Protein 3ZZZ (pdb70)

B-factor: mean 21.64, std 9.12, range [8.1, 53.21]

Solvent-accessible surface area: 11186 Å² total; per-residue (Å²): 134,22,20,0,0,37,0,44,3,52,70,79,153,59,36,12,40,3,29,17,0,52,105,12,0,44,170,28,24,90,6,39,37,0,38,11,71,107,35,139,144,58,37,19,0,23,0,16,1,62,65,42,93,14,0,91,91,0,55,135,51,5,71,40,68,15,0,13,103,69,6,0,11,0,102,10,51,96,15,205,87,109,59,9,124,11,97,68,7,14,45,74,16,11,4,76,76,104,114,97,20,52,0,4,123,112,22,20,0,0,36,0,41,4,72,75,75,151,96,92,11,71,4,83,21,0,29,47,0,0,4,25,42,5,22,4,40,39,0,41,18,76,98,60,121,144,54,34,16,1,31,0,14,1,58,67,41,99,13,0,66,96,0,56,157,49,1,65,38,41,17,0,11,108,77,8,0,11,0,97,2,84,87,13,108,87,115,56,11,125,8,103,83,22,50,91,50,16,51,7,46,32,128,91,140,24,75,75,18,187,115,76,25,61,42,68,146,128,82,25,28,10,23,143

CATH classification: 3.30.70.330

Organism: Homo sapiens (NCBI:txid9606)

Structure (mmCIF, N/CA/C/O backbone):
data_3ZZZ
#
_entry.id   3ZZZ
#
_cell.length_a   74.480
_cell.length_b   60.380
_cell.length_c   61.060
_cell.angle_alpha   90.00
_cell.angle_beta   107.86
_cell.angle_gamma   90.00
#
_symmetry.space_group_name_H-M   'C 1 2 1'
#
loop_
_entity.id
_entity.type
_entity.pdbx_description
1 polymer 'POLYPYRIMIDINE TRACT-BINDING PROTEIN 1'
2 polymer 'RIBONUCLEOPROTEIN PTB-BINDING 1'
3 non-polymer 'IODIDE ION'
4 water water
#
loop_
_atom_site.group_PDB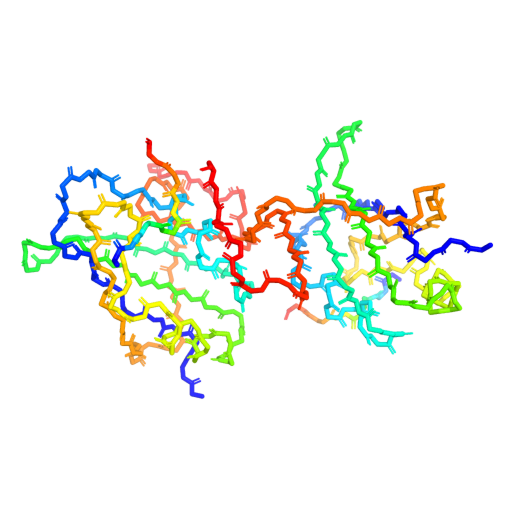
_atom_site.id
_atom_site.type_symbol
_atom_site.label_atom_id
_atom_site.label_alt_id
_atom_site.label_comp_id
_atom_site.label_asym_id
_atom_site.label_entity_id
_atom_site.label_seq_id
_atom_site.pdbx_PDB_ins_code
_atom_site.Cartn_x
_atom_site.Cartn_y
_atom_site.Cartn_z
_atom_site.occupancy
_atom_site.B_iso_or_equiv
_atom_site.auth_seq_id
_atom_site.auth_comp_id
_atom_site.auth_asym_id
_atom_site.auth_atom_id
_atom_site.pdbx_PDB_model_num
ATOM 1 N N . GLN A 1 25 ? 1.229 -16.542 13.068 1.00 31.72 180 GLN A N 1
ATOM 2 C CA . GLN A 1 25 ? 1.085 -15.321 13.852 1.00 31.25 180 GLN A CA 1
ATOM 3 C C . GLN A 1 25 ? 0.954 -15.651 15.335 1.00 29.89 180 GLN A C 1
ATOM 4 O O . GLN A 1 25 ? 0.054 -16.392 15.740 1.00 29.99 180 GLN A O 1
ATOM 6 N N . SER A 1 26 ? 1.856 -15.099 16.140 1.00 27.55 181 SER A N 1
ATOM 7 C CA . SER A 1 26 ? 1.835 -15.347 17.574 1.00 23.24 181 SER A CA 1
ATOM 8 C C . SER A 1 26 ? 1.116 -14.244 18.333 1.00 18.43 181 SER A C 1
ATOM 9 O O . SER A 1 26 ? 1.231 -13.065 18.003 1.00 19.34 181 SER A O 1
ATOM 12 N N . PRO A 1 27 ? 0.349 -14.628 19.360 1.00 17.90 182 PRO A N 1
ATOM 13 C CA . PRO A 1 27 ? -0.393 -13.678 20.185 1.00 14.04 182 PRO A CA 1
ATOM 14 C C . PRO A 1 27 ? 0.472 -13.174 21.333 1.00 13.94 182 PRO A C 1
ATOM 15 O O . PRO A 1 27 ? 0.011 -12.396 22.162 1.00 13.06 182 PRO A O 1
ATOM 19 N N . VAL A 1 28 ? 1.724 -13.625 21.378 1.00 12.08 183 VAL A N 1
ATOM 20 C CA . VAL A 1 28 ? 2.640 -13.213 22.433 1.00 9.81 183 VAL A CA 1
ATOM 21 C C . VAL A 1 28 ? 3.713 -12.272 21.909 1.00 11.28 183 VAL A C 1
ATOM 22 O O . VAL A 1 28 ? 4.370 -12.559 20.905 1.00 12.03 183 VAL A O 1
ATOM 26 N N . LEU A 1 29 ? 3.874 -11.148 22.595 1.00 10.25 184 LEU A N 1
ATOM 27 C CA . LEU A 1 29 ? 4.874 -10.150 22.242 1.00 9.93 184 LEU A CA 1
ATOM 28 C C . LEU A 1 29 ? 6.007 -10.142 23.251 1.00 10.50 184 LEU A C 1
ATOM 29 O O . LEU A 1 29 ? 5.793 -10.357 24.446 1.00 10.67 184 LEU A O 1
ATOM 34 N N . ARG A 1 30 ? 7.222 -9.911 22.758 1.00 11.68 185 ARG A N 1
ATOM 35 C CA . ARG A 1 30 ? 8.381 -9.780 23.626 1.00 11.87 185 ARG A CA 1
ATOM 36 C C . ARG A 1 30 ? 8.619 -8.275 23.606 1.00 12.19 185 ARG A C 1
ATOM 37 O O . ARG A 1 30 ? 8.713 -7.660 22.535 1.00 13.00 185 ARG A O 1
ATOM 40 N N . ILE A 1 31 ? 8.701 -7.690 24.791 1.00 12.12 186 ILE A N 1
ATOM 41 C CA . ILE A 1 31 ? 8.872 -6.253 24.939 1.00 13.98 186 ILE A CA 1
ATOM 42 C C . ILE A 1 31 ? 10.116 -5.880 25.738 1.00 13.46 186 ILE A C 1
ATOM 43 O O . ILE A 1 31 ? 10.454 -6.525 26.732 1.00 15.51 186 ILE A O 1
ATOM 48 N N . ILE A 1 32 ? 10.810 -4.846 25.284 1.00 13.24 187 ILE A N 1
ATOM 49 C CA . ILE A 1 32 ? 11.958 -4.335 26.013 1.00 14.06 187 ILE A CA 1
ATOM 50 C C . ILE A 1 32 ? 11.654 -2.850 26.187 1.00 13.19 187 ILE A C 1
ATOM 51 O O . ILE A 1 32 ? 11.208 -2.195 25.248 1.00 15.36 187 ILE A O 1
ATOM 56 N N . VAL A 1 33 ? 11.841 -2.332 27.394 1.00 13.20 188 VAL A N 1
ATOM 57 C CA . VAL A 1 33 ? 11.609 -0.914 27.634 1.00 13.35 188 VAL A CA 1
ATOM 58 C C . VAL A 1 33 ? 12.978 -0.288 27.869 1.00 14.37 188 VAL A C 1
ATOM 59 O O . VAL A 1 33 ? 13.597 -0.499 28.909 1.00 16.38 188 VAL A O 1
ATOM 63 N N . GLU A 1 34 ? 13.457 0.462 26.884 1.00 13.95 189 GLU A N 1
ATOM 64 C CA . GLU A 1 34 ? 14.765 1.090 26.997 1.00 15.74 189 GLU A CA 1
ATOM 65 C C . GLU A 1 34 ? 14.665 2.484 27.588 1.00 15.94 189 GLU A C 1
ATOM 66 O O . GLU A 1 34 ? 13.572 3.043 27.702 1.00 14.87 189 GLU A O 1
ATOM 72 N N . ASN A 1 35 ? 15.812 3.037 27.974 1.00 15.72 190 ASN A N 1
ATOM 73 C CA . ASN A 1 35 ? 15.859 4.377 28.559 1.00 15.43 190 ASN A CA 1
ATOM 74 C C . ASN A 1 35 ? 14.876 4.463 29.725 1.00 14.84 190 ASN A C 1
ATOM 75 O O . ASN A 1 35 ? 14.047 5.375 29.785 1.00 13.33 190 ASN A O 1
ATOM 80 N N . LEU A 1 36 ? 14.986 3.511 30.648 1.00 15.76 191 LEU A N 1
ATOM 81 C CA . LEU A 1 36 ? 14.101 3.420 31.809 1.00 16.27 191 LEU A CA 1
ATOM 82 C C . LEU A 1 36 ? 14.437 4.471 32.861 1.00 15.41 191 LEU A C 1
ATOM 83 O O . LEU A 1 36 ? 15.029 4.170 33.898 1.00 16.94 191 LEU A O 1
ATOM 88 N N . PHE A 1 37 ? 14.026 5.707 32.597 1.00 14.58 192 PHE A N 1
ATOM 89 C CA . PHE A 1 37 ? 14.312 6.817 33.498 1.00 15.17 192 PHE A CA 1
ATOM 90 C C . PHE A 1 37 ? 13.203 7.103 34.500 1.00 14.21 192 PHE A C 1
ATOM 91 O O . PHE A 1 37 ? 13.276 8.060 35.270 1.00 15.42 192 PHE A O 1
ATOM 99 N N . TYR A 1 38 ? 12.175 6.263 34.474 1.00 13.89 193 TYR A N 1
ATOM 100 C CA . TYR A 1 38 ? 11.057 6.353 35.402 1.00 13.66 193 TYR A CA 1
ATOM 101 C C . TYR A 1 38 ? 10.539 4.925 35.458 1.00 14.39 193 TYR A C 1
ATOM 102 O O . TYR A 1 38 ? 10.530 4.232 34.444 1.00 14.31 193 TYR A O 1
ATOM 111 N N . PRO A 1 39 ? 10.115 4.465 36.642 1.00 14.34 194 PRO A N 1
ATOM 112 C CA . PRO A 1 39 ? 9.609 3.099 36.788 1.00 15.43 194 PRO A CA 1
ATOM 113 C C . PRO A 1 39 ? 8.390 2.799 35.929 1.00 15.26 194 PRO A C 1
ATOM 114 O O . PRO A 1 39 ? 7.465 3.606 35.828 1.00 16.55 194 PRO A O 1
ATOM 118 N N . VAL A 1 40 ? 8.408 1.630 35.304 1.00 13.67 195 VAL A N 1
ATOM 119 C CA . VAL A 1 40 ? 7.299 1.186 34.479 1.00 14.23 195 VAL A CA 1
ATOM 120 C C . VAL A 1 40 ? 6.768 -0.082 35.131 1.00 14.62 195 VAL A C 1
ATOM 121 O O . VAL A 1 40 ? 7.481 -1.075 35.243 1.00 16.24 195 VAL A O 1
ATOM 125 N N . THR A 1 41 ? 5.522 -0.034 35.586 1.00 13.28 196 THR A N 1
ATOM 126 C CA . THR A 1 41 ? 4.928 -1.187 36.242 1.00 13.75 196 THR A CA 1
ATOM 127 C C . THR A 1 41 ? 4.211 -2.090 35.258 1.00 11.98 196 THR A C 1
ATOM 128 O O . THR A 1 41 ? 3.889 -1.694 34.139 1.00 12.64 196 THR A O 1
ATOM 132 N N . LEU A 1 42 ? 3.963 -3.314 35.701 1.00 13.58 197 LEU A N 1
ATOM 133 C CA . LEU A 1 42 ? 3.263 -4.291 34.885 1.00 11.94 197 LEU A CA 1
ATOM 134 C C . LEU A 1 42 ? 1.884 -3.718 34.551 1.00 12.35 197 LEU A C 1
ATOM 135 O O . LEU A 1 42 ? 1.399 -3.834 33.421 1.00 12.75 197 LEU A O 1
ATOM 140 N N . ASP A 1 43 ? 1.267 -3.068 35.531 1.00 12.77 198 ASP A N 1
ATOM 141 C CA . ASP A 1 43 ? -0.053 -2.493 35.337 1.00 12.85 198 ASP A CA 1
ATOM 142 C C . ASP A 1 43 ? -0.087 -1.377 34.291 1.00 12.86 198 ASP A C 1
ATOM 143 O O . ASP A 1 43 ? -1.081 -1.216 33.586 1.00 14.13 198 ASP A O 1
ATOM 148 N N . VAL A 1 44 ? 0.999 -0.617 34.169 1.00 12.37 199 VAL A N 1
ATOM 149 C CA . VAL A 1 44 ? 1.053 0.428 33.153 1.00 11.89 199 VAL A CA 1
ATOM 150 C C . VAL A 1 44 ? 1.147 -0.245 31.774 1.00 10.93 199 VAL A C 1
ATOM 151 O O . VAL A 1 44 ? 0.548 0.219 30.803 1.00 12.95 199 VAL A O 1
ATOM 155 N N . LEU A 1 45 ? 1.885 -1.348 31.682 1.00 11.35 200 LEU A N 1
ATOM 156 C CA . LEU A 1 45 ? 1.973 -2.053 30.406 1.00 11.19 200 LEU A CA 1
ATOM 157 C C . LEU A 1 45 ? 0.577 -2.564 30.047 1.00 11.33 200 LEU A C 1
ATOM 158 O O . LEU A 1 45 ? 0.164 -2.511 28.895 1.00 11.18 200 LEU A O 1
ATOM 163 N N . HIS A 1 46 ? -0.158 -3.042 31.046 1.00 10.96 201 HIS A N 1
ATOM 164 C CA . HIS A 1 46 ? -1.501 -3.543 30.785 1.00 10.71 201 HIS A CA 1
ATOM 165 C C . HIS A 1 46 ? -2.377 -2.418 30.248 1.00 11.69 201 HIS A C 1
ATOM 166 O O . HIS A 1 46 ? -3.114 -2.605 29.282 1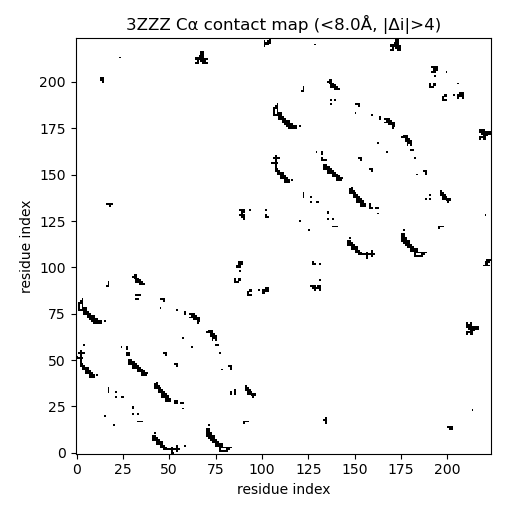.00 12.11 201 HIS A O 1
ATOM 173 N N . GLN A 1 47 ? -2.277 -1.243 30.864 1.00 11.40 202 GLN A N 1
ATOM 174 C CA . GLN A 1 47 ? -3.075 -0.096 30.440 1.00 12.41 202 GLN A CA 1
ATOM 175 C C . GLN A 1 47 ? -2.837 0.266 28.977 1.00 12.91 202 GLN A C 1
ATOM 176 O O . GLN A 1 47 ? -3.780 0.440 28.201 1.00 14.25 202 GLN A O 1
ATOM 182 N N . ILE A 1 48 ? -1.565 0.384 28.612 1.00 11.69 203 ILE A N 1
ATOM 183 C CA . ILE A 1 48 ? -1.180 0.746 27.255 1.00 12.10 203 ILE A CA 1
ATOM 184 C C . ILE A 1 48 ? -1.534 -0.307 26.208 1.00 11.68 203 ILE A C 1
ATOM 185 O O . ILE A 1 48 ? -2.073 0.013 25.151 1.00 12.02 203 ILE A O 1
ATOM 190 N N . PHE A 1 49 ? -1.225 -1.565 26.493 1.00 10.75 204 PHE A N 1
ATOM 191 C CA . PHE A 1 49 ? -1.516 -2.608 25.524 1.00 9.45 204 PHE A CA 1
ATOM 192 C C . PHE A 1 49 ? -2.993 -3.005 25.445 1.00 8.76 204 PHE A C 1
ATOM 193 O O . PHE A 1 49 ? -3.432 -3.556 24.432 1.00 10.48 204 PHE A O 1
ATOM 201 N N . SER A 1 50 ? -3.763 -2.700 26.489 1.00 10.08 205 SER A N 1
ATOM 202 C CA . SER A 1 50 ? -5.189 -3.038 26.489 1.00 11.28 205 SER A CA 1
ATOM 203 C C . SER A 1 50 ? -5.978 -2.248 25.448 1.00 12.43 205 SER A C 1
ATOM 204 O O . SER A 1 50 ? -7.108 -2.604 25.107 1.00 11.96 205 SER A O 1
ATOM 207 N N . LYS A 1 51 ? -5.383 -1.173 24.945 1.00 12.70 206 LYS A N 1
ATOM 208 C CA . LYS A 1 51 ? -6.030 -0.354 23.929 1.00 13.35 206 LYS A CA 1
ATOM 209 C C . LYS A 1 51 ? -6.201 -1.142 22.627 1.00 12.85 206 LYS A C 1
ATOM 210 O O . LYS A 1 51 ? -7.121 -0.881 21.849 1.00 14.17 206 LYS A O 1
ATOM 216 N N . PHE A 1 52 ? -5.328 -2.124 22.413 1.00 11.41 207 PHE A N 1
ATOM 217 C CA . PHE A 1 52 ? -5.360 -2.920 21.195 1.00 11.25 207 PHE A CA 1
ATOM 218 C C . PHE A 1 52 ? -5.956 -4.316 21.293 1.00 10.68 207 PHE A C 1
ATOM 219 O O . PHE A 1 52 ? -6.058 -5.019 20.285 1.00 12.85 207 PHE A O 1
ATOM 227 N N . GLY A 1 53 ? -6.346 -4.727 22.491 1.00 9.00 208 GLY A N 1
ATOM 228 C CA . GLY A 1 53 ? -6.922 -6.049 22.626 1.00 10.67 208 GLY A CA 1
ATOM 229 C C . GLY A 1 53 ? -7.046 -6.486 24.063 1.00 11.32 208 GLY A C 1
ATOM 230 O O . GLY A 1 53 ? -6.754 -5.724 24.984 1.00 13.62 208 GLY A O 1
ATOM 231 N N . THR A 1 54 ? -7.488 -7.722 24.248 1.00 10.38 209 THR A N 1
ATOM 232 C CA . THR A 1 54 ? -7.652 -8.275 25.575 1.00 9.23 209 THR A CA 1
ATOM 233 C C . THR A 1 54 ? -6.342 -8.905 26.004 1.00 10.05 209 THR A C 1
ATOM 234 O O . THR A 1 54 ? -5.871 -9.868 25.393 1.00 11.73 209 THR A O 1
ATOM 238 N N . VAL A 1 55 ? -5.747 -8.333 27.042 1.00 9.61 210 VAL A N 1
ATOM 239 C CA . VAL A 1 55 ? -4.486 -8.846 27.567 1.00 9.88 210 VAL A CA 1
ATOM 240 C C . VAL A 1 55 ? -4.793 -9.968 28.550 1.00 9.93 210 VAL A C 1
ATOM 241 O O . VAL A 1 55 ? -5.473 -9.755 29.555 1.00 11.27 210 VAL A O 1
ATOM 245 N N . LEU A 1 56 ? -4.293 -11.167 28.263 1.00 10.13 211 LEU A N 1
ATOM 246 C CA . LEU A 1 56 ? -4.543 -12.321 29.120 1.00 8.40 211 LEU A CA 1
ATOM 247 C C . LEU A 1 56 ? -3.505 -12.511 30.221 1.00 10.26 211 LEU A C 1
ATOM 248 O O . LEU A 1 56 ? -3.845 -12.830 31.359 1.00 11.63 211 LEU A O 1
ATOM 253 N N . LYS A 1 57 ? -2.235 -12.318 29.880 1.00 9.64 212 LYS A N 1
ATOM 254 C CA . LYS A 1 57 ? -1.161 -12.498 30.850 1.00 9.69 212 LYS A CA 1
ATOM 255 C C . LYS A 1 57 ? 0.027 -11.596 30.550 1.00 8.10 212 LYS A C 1
ATOM 256 O O . LYS A 1 57 ? 0.265 -11.232 29.401 1.00 10.22 212 LYS A O 1
ATOM 262 N N . ILE A 1 58 ? 0.773 -11.254 31.595 1.00 9.81 213 ILE A N 1
ATOM 263 C CA . ILE A 1 58 ? 1.983 -10.451 31.459 1.00 9.86 213 ILE A CA 1
ATOM 264 C C . ILE A 1 58 ? 3.008 -10.928 32.475 1.00 10.53 213 ILE A C 1
ATOM 265 O O . ILE A 1 58 ? 2.670 -11.208 33.620 1.00 11.47 213 ILE A O 1
ATOM 270 N N . ILE A 1 59 ? 4.264 -11.022 32.051 1.00 12.19 214 ILE A N 1
ATOM 271 C CA . ILE A 1 59 ? 5.334 -11.392 32.962 1.00 12.93 214 ILE A CA 1
ATOM 272 C C . ILE A 1 59 ? 6.484 -10.441 32.660 1.00 12.70 214 ILE A C 1
ATOM 273 O O . ILE A 1 59 ? 6.824 -10.215 31.496 1.00 13.11 214 ILE A O 1
ATOM 278 N N . THR A 1 60 ? 7.049 -9.843 33.701 1.00 12.28 215 THR A N 1
ATOM 279 C CA . THR A 1 60 ? 8.160 -8.919 33.501 1.00 13.57 215 THR A CA 1
ATOM 280 C C . THR A 1 60 ? 9.404 -9.527 34.124 1.00 14.71 215 THR A C 1
ATOM 281 O O . THR A 1 60 ? 9.317 -10.336 35.048 1.00 14.59 215 THR A O 1
ATOM 285 N N . PHE A 1 61 ? 10.562 -9.133 33.615 1.00 16.97 216 PHE A N 1
ATOM 286 C CA . PHE A 1 61 ? 11.817 -9.662 34.119 1.00 18.64 216 PHE A CA 1
ATOM 287 C C . PHE A 1 61 ? 12.980 -8.805 33.654 1.00 22.15 216 PHE A C 1
ATOM 288 O O . PHE A 1 61 ? 12.810 -7.886 32.851 1.00 20.50 216 PHE A O 1
ATOM 296 N N . THR A 1 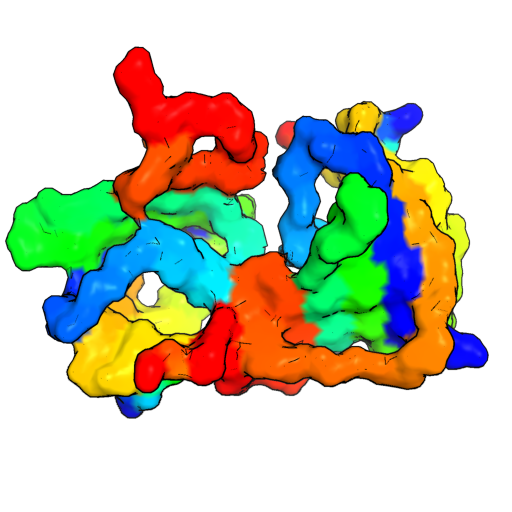62 ? 14.162 -9.103 34.178 1.00 24.35 217 THR A N 1
ATOM 297 C CA . THR A 1 62 ? 15.363 -8.371 33.810 1.00 27.94 217 THR A CA 1
ATOM 298 C C . THR A 1 62 ? 16.335 -9.330 33.142 1.00 29.41 217 THR A C 1
ATOM 299 O O . THR A 1 62 ? 16.626 -10.403 33.674 1.00 30.83 217 THR A O 1
ATOM 303 N N . LYS A 1 63 ? 16.821 -8.943 31.968 1.00 31.89 218 LYS A N 1
ATOM 304 C CA . LYS A 1 63 ? 17.767 -9.754 31.212 1.00 33.80 218 LYS A CA 1
ATOM 305 C C . LYS A 1 63 ? 18.653 -8.824 30.391 1.00 35.25 218 LYS A C 1
ATOM 306 O O . LYS A 1 63 ? 18.198 -7.779 29.926 1.00 35.76 218 LYS A O 1
ATOM 308 N N . ASN A 1 64 ? 19.915 -9.205 30.216 1.00 36.55 219 ASN A N 1
ATOM 309 C CA . ASN A 1 64 ? 20.857 -8.387 29.459 1.00 37.66 219 ASN A CA 1
ATOM 310 C C . ASN A 1 64 ? 20.858 -6.960 29.997 1.00 36.92 219 ASN A C 1
ATOM 311 O O . ASN A 1 64 ? 21.065 -6.000 29.255 1.00 37.42 219 ASN A O 1
ATOM 316 N N . ASN A 1 65 ? 20.617 -6.838 31.299 1.00 35.96 220 ASN A N 1
ATOM 317 C CA . ASN A 1 65 ? 20.587 -5.548 31.975 1.00 34.98 220 ASN A CA 1
ATOM 318 C C . ASN A 1 65 ? 19.517 -4.626 31.390 1.00 33.15 220 ASN A C 1
ATOM 319 O O . ASN A 1 65 ? 19.724 -3.421 31.246 1.00 33.26 220 ASN A O 1
ATOM 324 N N . GLN A 1 66 ? 18.368 -5.202 31.054 1.00 30.14 221 GLN A N 1
ATOM 325 C CA . GLN A 1 66 ? 17.263 -4.434 30.498 1.00 27.67 221 GLN A CA 1
ATOM 326 C C . GLN A 1 66 ? 15.930 -4.940 31.026 1.00 24.45 221 GLN A C 1
ATOM 327 O O . GLN A 1 66 ? 15.758 -6.138 31.259 1.00 23.84 221 GLN A O 1
ATOM 333 N N . PHE A 1 67 ? 14.995 -4.016 31.217 1.00 20.91 222 PHE A N 1
ATOM 334 C CA . PHE A 1 67 ? 13.663 -4.360 31.689 1.00 19.53 222 PHE A CA 1
ATOM 335 C C . PHE A 1 67 ? 12.942 -4.951 30.489 1.00 17.52 222 PHE A C 1
ATOM 336 O O . PHE A 1 67 ? 12.904 -4.344 29.420 1.00 15.88 222 PHE A O 1
ATOM 344 N N . GLN A 1 68 ? 12.377 -6.140 30.664 1.00 16.87 223 GLN A N 1
ATOM 345 C CA . GLN A 1 68 ? 11.684 -6.809 29.577 1.00 16.07 223 GLN A CA 1
ATOM 346 C C . GLN A 1 68 ? 10.377 -7.417 30.046 1.00 13.97 223 GLN A C 1
ATOM 347 O O . GLN A 1 68 ? 10.130 -7.547 31.246 1.00 14.57 223 GLN A O 1
ATOM 353 N N . ALA A 1 69 ? 9.544 -7.790 29.085 1.00 14.50 224 ALA A N 1
ATOM 354 C CA . ALA A 1 69 ? 8.267 -8.400 29.407 1.00 12.84 224 ALA A CA 1
ATOM 355 C C . ALA A 1 69 ? 7.772 -9.279 28.281 1.00 11.68 224 ALA A C 1
ATOM 356 O O . ALA A 1 69 ? 8.160 -9.114 27.123 1.00 13.77 224 ALA A O 1
ATOM 358 N N . LEU A 1 70 ? 6.933 -10.241 28.646 1.00 10.89 225 LEU A N 1
ATOM 359 C CA . LEU A 1 70 ? 6.275 -11.114 27.688 1.00 10.48 225 LEU A CA 1
ATOM 360 C C . LEU A 1 70 ? 4.805 -10.792 27.950 1.00 10.29 225 LEU A C 1
ATOM 361 O O . LEU A 1 70 ? 4.374 -10.744 29.105 1.00 11.36 225 LEU A O 1
ATOM 366 N N . LEU A 1 71 ? 4.048 -10.537 26.892 1.00 9.51 226 LEU A N 1
ATOM 367 C CA . LEU A 1 71 ? 2.638 -10.187 27.041 1.00 9.61 226 LEU A CA 1
ATOM 368 C C . LEU A 1 71 ? 1.798 -10.977 26.058 1.00 9.81 226 LEU A C 1
ATOM 369 O O . LEU A 1 71 ? 2.096 -11.026 24.864 1.00 9.98 226 LEU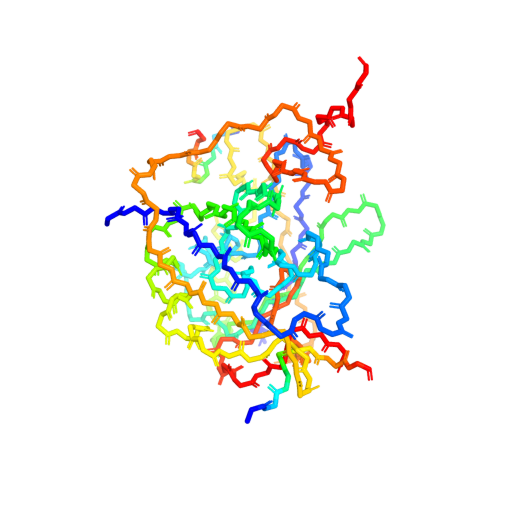 A O 1
ATOM 374 N N . GLN A 1 72 ? 0.742 -11.595 26.570 1.00 9.70 227 GLN A N 1
ATOM 375 C CA . GLN A 1 72 ? -0.126 -12.422 25.748 1.00 10.15 227 GLN A CA 1
ATOM 376 C C . GLN A 1 72 ? -1.508 -11.835 25.517 1.00 10.19 227 GLN A C 1
ATOM 377 O O . GLN A 1 72 ? -2.225 -11.526 26.471 1.00 10.97 227 GLN A O 1
ATOM 383 N N . TYR A 1 73 ? -1.857 -11.688 24.242 1.00 9.89 228 TYR A N 1
ATOM 384 C CA . TYR A 1 73 ? -3.171 -11.208 23.822 1.00 9.81 228 TYR A CA 1
ATOM 385 C C . TYR A 1 73 ? -3.988 -12.444 23.488 1.00 10.82 228 TYR A C 1
ATOM 386 O O . TYR A 1 73 ? -3.436 -13.521 23.264 1.00 12.35 228 TYR A O 1
ATOM 395 N N . ALA A 1 74 ? -5.306 -12.292 23.431 1.00 10.82 229 ALA A N 1
ATOM 396 C CA . ALA A 1 74 ? -6.159 -13.415 23.058 1.00 12.04 229 ALA A CA 1
ATOM 397 C C . ALA A 1 74 ? -6.126 -13.572 21.537 1.00 13.43 229 ALA A C 1
ATOM 398 O O . ALA A 1 74 ? -6.276 -14.676 21.010 1.00 15.55 229 ALA A O 1
ATOM 400 N N . ASP A 1 75 ? -5.913 -12.457 20.845 1.00 13.71 230 ASP A N 1
ATOM 401 C CA . ASP A 1 75 ? -5.918 -12.422 19.386 1.00 14.20 230 ASP A CA 1
ATOM 402 C C . ASP A 1 75 ? -4.569 -12.041 18.769 1.00 14.03 230 ASP A C 1
ATOM 403 O O . ASP A 1 75 ? -4.012 -10.987 19.073 1.00 12.97 230 ASP A O 1
ATOM 408 N N . PRO A 1 76 ? -4.020 -12.904 17.897 1.00 14.65 231 PRO A N 1
ATOM 409 C CA . PRO A 1 76 ? -2.734 -12.607 17.258 1.00 14.87 231 PRO A CA 1
ATOM 410 C C . PRO A 1 76 ? -2.768 -11.276 16.499 1.00 13.92 231 PRO A C 1
ATOM 411 O O . PRO A 1 76 ? -1.746 -10.602 16.363 1.00 12.99 231 PRO A O 1
ATOM 415 N N . VAL A 1 77 ? -3.942 -10.902 15.997 1.00 12.83 232 VAL A N 1
ATOM 416 C CA . VAL A 1 77 ? -4.071 -9.652 15.258 1.00 12.42 232 VAL A CA 1
ATOM 417 C C . VAL A 1 77 ? -3.885 -8.465 16.199 1.00 11.32 232 VAL A C 1
ATOM 418 O O . VAL A 1 77 ? -3.372 -7.422 15.805 1.00 12.23 232 VAL A O 1
ATOM 422 N N . SER A 1 78 ? -4.304 -8.626 17.449 1.00 11.97 233 SER A N 1
ATOM 423 C CA . SER A 1 78 ? -4.132 -7.557 18.425 1.00 11.69 233 SER A CA 1
ATOM 424 C C . SER A 1 78 ? -2.636 -7.370 18.664 1.00 12.36 233 SER A C 1
ATOM 425 O O . SER A 1 78 ? -2.151 -6.249 18.805 1.00 12.58 233 SER A O 1
ATOM 428 N N . ALA A 1 79 ? -1.906 -8.481 18.706 1.00 11.96 234 ALA A N 1
ATOM 429 C CA . ALA A 1 79 ? -0.464 -8.424 18.922 1.00 12.58 234 ALA A CA 1
ATOM 430 C C . ALA A 1 79 ? 0.184 -7.683 17.759 1.00 11.88 234 ALA A C 1
ATOM 431 O O . ALA A 1 79 ? 1.036 -6.819 17.959 1.00 12.76 234 ALA A O 1
ATOM 433 N N . GLN A 1 80 ? -0.230 -8.028 16.545 1.00 12.46 235 GLN A N 1
ATOM 434 C CA . GLN A 1 80 ? 0.298 -7.389 15.346 1.00 14.21 235 GLN A CA 1
ATOM 435 C C . GLN A 1 80 ? -0.001 -5.889 15.369 1.00 14.47 235 GLN A C 1
ATOM 436 O O . GLN A 1 80 ? 0.866 -5.063 15.083 1.00 14.85 235 GLN A O 1
ATOM 442 N N . HIS A 1 81 ? -1.235 -5.552 15.725 1.00 13.51 236 HIS A N 1
ATOM 443 C CA . HIS A 1 81 ? -1.680 -4.165 15.788 1.00 14.32 236 HIS A CA 1
ATOM 444 C C . HIS A 1 81 ? -0.876 -3.360 16.805 1.00 13.63 236 HIS A C 1
ATOM 445 O O . HIS A 1 81 ? -0.451 -2.236 16.528 1.00 14.61 236 HIS A O 1
ATOM 452 N N . ALA A 1 82 ? -0.672 -3.936 17.984 1.00 12.20 237 ALA A N 1
ATOM 453 C CA . ALA A 1 82 ? 0.084 -3.262 19.035 1.00 13.61 237 ALA A CA 1
ATOM 454 C C . ALA A 1 82 ? 1.530 -3.043 18.611 1.00 13.90 237 ALA A C 1
ATOM 455 O O . ALA A 1 82 ? 2.106 -1.985 18.867 1.00 13.78 237 ALA A O 1
ATOM 457 N N . LYS A 1 83 ? 2.120 -4.042 17.964 1.00 14.15 238 LYS A N 1
ATOM 458 C CA . LYS A 1 83 ? 3.502 -3.916 17.517 1.00 15.04 238 LYS A CA 1
ATOM 459 C C . LYS A 1 83 ? 3.631 -2.777 16.512 1.00 16.84 238 LYS A C 1
ATOM 460 O O . LYS A 1 83 ? 4.526 -1.937 16.618 1.00 17.17 238 LYS A O 1
ATOM 466 N N . LEU A 1 84 ? 2.727 -2.735 15.543 1.00 15.91 239 LEU A N 1
ATOM 467 C CA . LEU A 1 84 ? 2.766 -1.680 14.536 1.00 17.11 239 LEU A CA 1
ATOM 468 C C . LEU A 1 84 ? 2.569 -0.293 15.142 1.00 17.56 239 LEU A C 1
ATOM 469 O O . LEU A 1 84 ? 3.264 0.658 14.789 1.00 18.88 239 LEU A O 1
ATOM 474 N N . SER A 1 85 ? 1.625 -0.186 16.066 1.00 15.28 240 SER A N 1
ATOM 475 C CA . SER A 1 85 ? 1.302 1.091 16.686 1.00 16.41 240 SER A CA 1
ATOM 476 C C . SER A 1 85 ? 2.229 1.581 17.794 1.00 16.15 240 SER A C 1
ATOM 477 O O . SER A 1 85 ? 2.447 2.786 17.936 1.00 18.17 240 SER A O 1
ATOM 480 N N . LEU A 1 86 ? 2.783 0.655 18.567 1.00 14.72 241 LEU A N 1
ATOM 481 C CA . LEU A 1 86 ? 3.613 1.025 19.708 1.00 14.66 241 LEU A CA 1
ATOM 482 C C . LEU A 1 86 ? 5.124 0.869 19.611 1.00 14.90 241 LEU A C 1
ATOM 483 O O . LEU A 1 86 ? 5.849 1.436 20.428 1.00 15.04 241 LEU A O 1
ATOM 488 N N . ASP A 1 87 ? 5.612 0.098 18.645 1.00 14.66 242 ASP A N 1
ATOM 489 C CA . ASP A 1 87 ? 7.053 -0.088 18.526 1.00 15.34 242 ASP A CA 1
ATOM 490 C C . ASP A 1 87 ? 7.757 1.261 18.345 1.00 15.83 242 ASP A C 1
ATOM 491 O O . ASP A 1 87 ? 7.381 2.063 17.485 1.00 15.74 242 ASP A O 1
ATOM 496 N N . GLY A 1 88 ? 8.760 1.505 19.187 1.00 14.89 243 GLY A N 1
ATOM 497 C CA . GLY A 1 88 ? 9.522 2.743 19.128 1.00 15.71 243 GLY A CA 1
ATOM 498 C C . GLY A 1 88 ? 8.905 3.919 19.865 1.00 16.01 243 GLY A C 1
ATOM 499 O O . GLY A 1 88 ? 9.487 5.003 19.907 1.00 16.89 243 GLY A O 1
ATOM 500 N N . GLN A 1 89 ? 7.737 3.706 20.463 1.00 16.10 244 GLN A N 1
ATOM 501 C CA . GLN A 1 89 ? 7.025 4.756 21.188 1.00 16.92 244 GLN A CA 1
ATOM 502 C C . GLN A 1 89 ? 7.455 4.879 22.651 1.00 16.11 244 GLN A C 1
ATOM 503 O O . GLN A 1 89 ? 7.718 3.877 23.314 1.00 16.06 244 GLN A O 1
ATOM 509 N N . ASN A 1 90 ? 7.522 6.111 23.155 1.00 15.26 245 ASN A N 1
ATOM 510 C CA . ASN A 1 90 ? 7.885 6.339 24.554 1.00 14.61 245 ASN A CA 1
ATOM 511 C C . ASN A 1 90 ? 6.632 6.257 25.428 1.00 14.83 245 ASN A C 1
ATOM 512 O O . ASN A 1 90 ? 5.589 6.813 25.081 1.00 15.87 245 ASN A O 1
ATOM 517 N N . ILE A 1 91 ? 6.734 5.565 26.559 1.00 14.59 246 ILE A N 1
ATOM 518 C CA . ILE A 1 91 ? 5.597 5.439 27.467 1.00 14.02 246 ILE A CA 1
ATOM 519 C C . ILE A 1 91 ? 5.315 6.781 28.131 1.00 14.49 246 ILE A C 1
ATOM 520 O O . ILE A 1 91 ? 4.155 7.187 28.272 1.00 14.83 246 ILE A O 1
ATOM 525 N N . TYR A 1 92 ? 6.381 7.464 28.537 1.00 15.48 247 TYR A N 1
ATOM 526 C CA . TYR A 1 92 ? 6.275 8.781 29.159 1.00 15.72 247 TYR A CA 1
ATOM 527 C C . TYR A 1 92 ? 7.197 9.730 28.404 1.00 17.51 247 TYR A C 1
ATOM 528 O O . TYR A 1 92 ? 8.101 9.299 27.683 1.00 17.76 247 TYR A O 1
ATOM 537 N N . ASN A 1 93 ? 6.970 11.027 28.573 1.00 19.01 248 ASN A N 1
ATOM 538 C CA . ASN A 1 93 ? 7.803 12.026 27.920 1.00 19.86 248 ASN A CA 1
ATOM 539 C C . ASN A 1 93 ? 9.288 11.773 28.157 1.00 19.56 248 ASN A C 1
ATOM 540 O O . ASN A 1 93 ? 9.730 11.622 29.296 1.00 20.43 248 ASN A O 1
ATOM 545 N N . ALA A 1 94 ? 10.047 11.708 27.067 1.00 18.02 249 ALA A N 1
ATOM 546 C CA . ALA A 1 94 ? 11.497 11.532 27.121 1.00 17.89 249 ALA A CA 1
ATOM 547 C C . ALA A 1 94 ? 12.065 10.281 27.787 1.00 16.45 249 ALA A C 1
ATOM 548 O O . ALA A 1 94 ? 13.188 10.311 28.284 1.00 18.32 249 ALA A O 1
ATOM 550 N N . CYS A 1 95 ? 11.315 9.184 27.812 1.00 15.42 250 CYS A N 1
ATOM 551 C CA . CYS A 1 95 ? 11.852 7.960 28.407 1.00 14.34 250 CYS A CA 1
ATOM 552 C C . CYS A 1 95 ? 11.006 6.771 28.088 1.00 14.14 250 CYS A C 1
ATOM 553 O O . CYS A 1 95 ? 9.960 6.871 27.450 1.00 14.23 250 CYS A O 1
ATOM 556 N N . CYS A 1 96 ? 11.515 5.634 28.534 1.00 14.71 251 CYS A N 1
ATOM 557 C CA . CYS A 1 96 ? 10.755 4.414 28.479 1.00 14.74 251 CYS A CA 1
ATOM 558 C C . CYS A 1 96 ? 10.232 4.038 27.092 1.00 14.64 251 CYS A C 1
ATOM 559 O O . CYS A 1 96 ? 9.022 3.915 26.865 1.00 14.35 251 CYS A O 1
ATOM 562 N N . THR A 1 97 ? 11.181 3.825 26.182 1.00 12.87 252 THR A N 1
ATOM 563 C CA . THR A 1 97 ? 10.915 3.489 24.788 1.00 13.92 252 THR A CA 1
ATOM 564 C C . THR A 1 97 ? 10.609 2.006 24.593 1.00 13.33 252 THR A C 1
ATOM 565 O O . THR A 1 97 ? 11.404 1.140 24.960 1.00 12.83 252 THR A O 1
ATOM 569 N N . LEU A 1 98 ? 9.456 1.721 24.003 1.00 12.99 253 LEU A N 1
ATOM 570 C CA . LEU A 1 98 ? 9.058 0.346 23.753 1.00 12.73 253 LEU A CA 1
ATOM 571 C C . LEU A 1 98 ? 9.724 -0.219 22.499 1.00 13.38 253 LEU A C 1
ATOM 572 O O . LEU A 1 98 ? 9.746 0.425 21.447 1.00 14.16 253 LEU A O 1
ATOM 577 N N . ARG A 1 99 ? 10.279 -1.421 22.635 1.00 12.44 254 ARG A N 1
ATOM 578 C CA . ARG A 1 99 ? 10.910 -2.142 21.531 1.00 14.81 254 ARG A CA 1
ATOM 579 C C . ARG A 1 99 ? 10.091 -3.426 21.552 1.00 13.85 254 ARG A C 1
ATOM 580 O O . ARG A 1 99 ? 10.114 -4.162 22.540 1.00 15.85 254 ARG A O 1
ATOM 588 N N . ILE A 1 100 ? 9.371 -3.686 20.468 1.00 12.40 255 ILE A N 1
ATOM 589 C CA . ILE A 1 100 ? 8.470 -4.830 20.411 1.00 12.80 255 ILE A CA 1
ATOM 590 C C . ILE A 1 100 ? 8.689 -5.794 19.262 1.00 13.75 255 ILE A C 1
ATOM 591 O O . ILE A 1 100 ? 8.845 -5.381 18.117 1.00 15.61 255 ILE A O 1
ATOM 596 N N . ASP A 1 101 ? 8.673 -7.085 19.577 1.00 15.00 256 ASP A N 1
ATOM 597 C CA . ASP A 1 101 ? 8.825 -8.125 18.566 1.00 15.99 256 ASP A CA 1
ATOM 598 C C . ASP A 1 101 ? 7.886 -9.268 18.928 1.00 16.08 256 ASP A C 1
ATOM 599 O O . ASP A 1 101 ? 7.356 -9.317 20.037 1.00 15.27 256 ASP A O 1
ATOM 601 N N . PHE A 1 102 ? 7.669 -10.181 17.993 1.00 14.23 257 PHE A N 1
ATOM 602 C CA . PHE A 1 102 ? 6.804 -11.323 18.259 1.00 15.06 257 PHE A CA 1
ATOM 603 C C . PHE A 1 102 ? 7.611 -12.421 18.936 1.00 15.38 257 PHE A C 1
ATOM 604 O O . PHE A 1 102 ? 8.795 -12.604 18.644 1.00 15.55 257 PHE A O 1
ATOM 612 N N . SER A 1 103 ? 6.969 -13.144 19.846 1.00 13.68 258 SER A N 1
ATOM 613 C CA . SER A 1 103 ? 7.613 -14.256 20.539 1.00 14.09 258 SER A CA 1
ATOM 614 C C . SER A 1 103 ? 7.177 -15.539 19.844 1.00 14.27 258 SER A C 1
ATOM 615 O O . SER A 1 103 ? 6.096 -15.590 19.259 1.00 15.30 258 SER A O 1
ATOM 618 N N . LYS A 1 104 ? 8.011 -16.576 19.896 1.00 15.33 259 LYS A N 1
ATOM 619 C CA . LYS A 1 104 ? 7.626 -17.842 19.289 1.00 15.67 259 LYS A CA 1
ATOM 620 C C . LYS A 1 104 ? 6.758 -18.637 20.261 1.00 15.62 259 LYS A C 1
ATOM 621 O O . LYS A 1 104 ? 6.182 -19.665 19.896 1.00 16.61 259 LYS A O 1
ATOM 627 N N . LEU A 1 105 ? 6.673 -18.161 21.501 1.00 15.18 260 LEU A N 1
ATOM 628 C CA . LEU A 1 105 ? 5.845 -18.815 22.507 1.00 15.86 260 LEU A CA 1
ATOM 629 C C . LEU A 1 105 ? 4.404 -18.676 22.043 1.00 15.92 260 LEU A C 1
ATOM 630 O O . LEU A 1 105 ? 3.997 -17.597 21.609 1.00 18.16 260 LEU A O 1
ATOM 635 N N . THR A 1 106 ? 3.635 -19.757 22.133 1.00 17.48 261 THR A N 1
ATOM 636 C CA . THR A 1 106 ? 2.238 -19.729 21.702 1.00 18.90 261 THR A CA 1
ATOM 637 C C . THR A 1 106 ? 1.309 -19.246 22.810 1.00 19.27 261 THR A C 1
ATOM 638 O O . THR A 1 106 ? 0.160 -18.882 22.556 1.00 20.76 261 THR A O 1
ATOM 642 N N . SER A 1 107 ? 1.821 -19.242 24.036 1.00 18.12 262 SER A N 1
ATOM 643 C CA . SER A 1 107 ? 1.076 -18.806 25.215 1.00 16.96 262 SER A CA 1
ATOM 644 C C . SER A 1 107 ? 2.070 -18.608 26.352 1.00 16.79 262 SER A C 1
ATOM 645 O O . SER A 1 107 ? 3.262 -18.887 26.196 1.00 13.38 262 SER A O 1
ATOM 648 N N . LEU A 1 108 ? 1.589 -18.119 27.490 1.00 13.62 263 LEU A N 1
ATOM 649 C CA . LEU A 1 108 ? 2.443 -17.908 28.650 1.00 14.97 263 LEU A CA 1
ATOM 650 C C . LEU A 1 108 ? 1.927 -18.650 29.871 1.00 16.75 263 LEU A C 1
ATOM 651 O O . LEU A 1 108 ? 0.719 -18.790 30.064 1.00 18.04 263 LEU A O 1
ATOM 656 N N . ASN A 1 109 ? 2.859 -19.122 30.689 1.00 16.97 264 ASN A N 1
ATOM 657 C CA . ASN A 1 109 ? 2.525 -19.801 31.931 1.00 18.78 264 ASN A CA 1
ATOM 658 C C . ASN A 1 109 ? 2.890 -18.871 33.080 1.00 17.51 264 ASN A C 1
ATOM 659 O O . ASN A 1 109 ? 4.061 -18.528 33.266 1.00 19.79 264 ASN A O 1
ATOM 664 N N . VAL A 1 110 ? 1.884 -18.455 33.841 1.00 15.71 265 VAL A N 1
ATOM 665 C CA . VAL A 1 110 ? 2.092 -17.578 34.984 1.00 14.85 265 VAL A CA 1
ATOM 666 C C . VAL A 1 110 ? 1.764 -18.360 36.255 1.00 14.53 265 VAL A C 1
ATOM 667 O O . VAL A 1 110 ? 0.708 -18.983 36.352 1.00 16.61 265 VAL A O 1
ATOM 671 N N . LYS A 1 111 ? 2.677 -18.333 37.220 1.00 16.94 266 LYS A N 1
ATOM 672 C CA . LYS A 1 111 ? 2.479 -19.049 38.476 1.00 18.01 266 LYS A CA 1
ATOM 673 C C . LYS A 1 111 ? 1.909 -18.165 39.578 1.00 17.33 266 LYS A C 1
ATOM 674 O O . LYS A 1 111 ? 1.183 -18.644 40.452 1.00 16.79 266 LYS A O 1
ATOM 678 N N . TYR A 1 112 ? 2.230 -16.877 39.528 1.00 17.72 267 TYR A N 1
ATOM 679 C CA . TYR A 1 112 ? 1.773 -15.954 40.560 1.00 16.91 267 TYR A CA 1
ATOM 680 C C . TYR A 1 112 ? 1.216 -14.644 40.042 1.00 15.65 267 TYR A C 1
ATOM 681 O O . TYR A 1 112 ? 1.522 -14.216 38.931 1.00 16.23 267 TYR A O 1
ATOM 690 N N . ASN A 1 113 ? 0.392 -14.020 40.876 1.00 13.49 268 ASN A N 1
ATOM 691 C CA . ASN A 1 113 ? -0.177 -12.715 40.586 1.00 12.62 268 ASN A CA 1
ATOM 692 C C . ASN A 1 113 ? 0.477 -11.762 41.578 1.00 12.14 268 ASN A C 1
ATOM 693 O O . ASN A 1 113 ? 0.200 -11.809 42.781 1.00 12.90 268 ASN A O 1
ATOM 698 N N . ASN A 1 114 ? 1.377 -10.925 41.079 1.00 11.72 269 ASN A N 1
ATOM 699 C CA . ASN A 1 114 ? 2.061 -9.955 41.919 1.00 12.14 269 ASN A CA 1
ATOM 700 C C . ASN A 1 114 ? 2.577 -8.793 41.082 1.00 12.93 269 ASN A C 1
ATOM 701 O O . ASN A 1 114 ? 2.023 -8.492 40.028 1.00 12.70 269 ASN A O 1
ATOM 706 N N . ASP A 1 115 ? 3.641 -8.146 41.545 1.00 12.91 270 ASP A N 1
ATOM 707 C CA . ASP A 1 115 ? 4.196 -7.004 40.837 1.00 13.44 270 ASP A CA 1
ATOM 708 C C . ASP A 1 115 ? 4.986 -7.395 39.598 1.00 13.29 270 ASP A C 1
ATOM 709 O O . ASP A 1 115 ? 5.226 -6.558 38.729 1.00 14.74 270 ASP A O 1
ATOM 714 N N . LYS A 1 116 ? 5.367 -8.666 39.507 1.00 14.21 271 LYS A N 1
ATOM 715 C CA . LYS A 1 116 ? 6.165 -9.139 38.382 1.00 15.30 271 LYS A CA 1
ATOM 716 C C . LYS A 1 116 ? 5.443 -10.002 37.357 1.00 13.95 271 LYS A C 1
ATOM 717 O O . LYS A 1 116 ? 5.932 -10.184 36.240 1.00 15.23 271 LYS A O 1
ATOM 721 N N . SER A 1 117 ? 4.296 -10.556 37.726 1.00 12.81 272 SER A N 1
ATOM 722 C CA . SER A 1 117 ? 3.556 -11.381 36.782 1.00 13.77 272 SER A CA 1
ATOM 723 C C . SER A 1 117 ? 2.071 -11.295 37.070 1.00 12.62 272 SER A C 1
ATOM 724 O O . SER A 1 117 ? 1.654 -10.961 38.179 1.00 12.40 272 SER A O 1
ATOM 727 N N . ARG A 1 118 ? 1.265 -11.590 36.064 1.00 11.89 273 ARG A N 1
ATOM 728 C CA . ARG A 1 118 ? -0.169 -11.507 36.257 1.00 10.93 273 ARG A CA 1
ATOM 729 C C . ARG A 1 118 ? -0.883 -12.339 35.205 1.00 11.26 273 ARG A C 1
ATOM 730 O O . ARG A 1 118 ? -0.531 -12.300 34.027 1.00 10.81 273 ARG A O 1
ATOM 738 N N . ASP A 1 119 ? -1.861 -13.122 35.647 1.00 11.10 274 ASP A N 1
ATOM 739 C CA . ASP A 1 119 ? -2.678 -13.914 34.739 1.00 11.41 274 ASP A CA 1
ATOM 740 C C . ASP A 1 119 ? -4.063 -13.329 34.965 1.00 11.09 274 ASP A C 1
ATOM 741 O O . ASP A 1 119 ? -4.687 -13.569 35.997 1.00 12.01 274 ASP A O 1
ATOM 746 N N . TYR A 1 120 ? -4.521 -12.529 34.012 1.00 11.24 275 TYR A N 1
ATOM 747 C CA . TYR A 1 120 ? -5.812 -11.870 34.126 1.00 12.07 275 TYR A CA 1
ATOM 748 C C . TYR A 1 120 ? -6.994 -12.817 34.021 1.00 13.78 275 TYR A C 1
ATOM 749 O O . TYR A 1 120 ? -8.137 -12.411 34.245 1.00 15.85 275 TYR A O 1
ATOM 758 N N . THR A 1 121 ? -6.725 -14.077 33.694 1.00 13.88 276 THR A N 1
ATOM 759 C CA . THR A 1 121 ? -7.790 -15.070 33.580 1.00 15.05 276 THR A CA 1
ATOM 760 C C . THR A 1 121 ? -7.835 -15.992 34.803 1.00 16.33 276 THR A C 1
ATOM 761 O O . THR A 1 121 ? -8.726 -16.836 34.910 1.00 17.30 276 THR A O 1
ATOM 765 N N . ARG A 1 122 ? -6.884 -15.830 35.721 1.00 15.80 277 ARG A N 1
ATOM 766 C CA . ARG A 1 122 ? -6.824 -16.662 36.929 1.00 16.13 277 ARG A CA 1
ATOM 767 C C . ARG A 1 122 ? -6.584 -15.849 38.203 1.00 16.69 277 ARG A C 1
ATOM 768 O O . ARG A 1 122 ? -5.459 -15.779 38.703 1.00 14.35 277 ARG A O 1
ATOM 776 N N . PRO A 1 123 ? -7.646 -15.249 38.763 1.00 18.19 278 PRO A N 1
ATOM 777 C CA . PRO A 1 123 ? -7.566 -14.434 39.982 1.00 19.56 278 PRO A CA 1
ATOM 778 C C . PRO A 1 123 ? -7.276 -15.230 41.252 1.00 21.05 278 PRO A C 1
ATOM 779 O O . PRO A 1 123 ? -7.084 -14.661 42.329 1.00 21.93 278 PRO A O 1
ATOM 783 N N . ASP A 1 124 ? -7.237 -16.547 41.108 1.00 20.71 279 ASP A N 1
ATOM 784 C CA . ASP A 1 124 ? -7.011 -17.456 42.223 1.00 22.80 279 ASP A CA 1
ATOM 785 C C . ASP A 1 124 ? -5.547 -17.751 42.544 1.00 21.08 279 ASP A C 1
ATOM 786 O O . ASP A 1 124 ? -5.244 -18.342 43.580 1.00 22.04 279 ASP A O 1
ATOM 791 N N . LEU A 1 125 ? -4.637 -17.336 41.669 1.00 18.41 280 LEU A N 1
ATOM 792 C CA . LEU A 1 125 ? -3.222 -17.610 41.884 1.00 17.99 280 LEU A CA 1
ATOM 793 C C . LEU A 1 125 ? -2.638 -16.935 43.117 1.00 19.37 280 LEU A C 1
ATOM 794 O O . LEU A 1 125 ? -3.049 -15.836 43.492 1.00 20.82 280 LEU A O 1
ATOM 799 N N . PRO A 1 126 ? -1.673 -17.594 43.773 1.00 19.50 281 PRO A N 1
ATOM 800 C CA . PRO A 1 126 ? -1.047 -17.014 44.963 1.00 19.38 281 PRO A CA 1
ATOM 801 C C . PRO A 1 126 ? -0.127 -15.879 44.514 1.00 19.41 281 PRO A C 1
ATOM 802 O O . PRO A 1 126 ? 0.138 -15.734 43.322 1.00 18.07 281 PRO A O 1
ATOM 806 N N . SER A 1 127 ? 0.350 -15.071 45.455 1.00 19.33 282 SER A N 1
ATOM 807 C CA . SER A 1 127 ? 1.242 -13.967 45.109 1.00 20.47 282 SER A CA 1
ATOM 808 C C . SER A 1 127 ? 2.710 -14.359 45.181 1.00 21.90 282 SER A C 1
ATOM 809 O O . SER A 1 127 ? 3.583 -13.569 44.832 1.00 21.20 282 SER A O 1
ATOM 812 N N . GLY A 1 128 ? 2.977 -15.579 45.637 1.00 25.01 283 GLY A N 1
ATOM 813 C CA . GLY A 1 128 ? 4.347 -16.044 45.743 1.00 29.37 283 GLY A CA 1
ATOM 814 C C . GLY A 1 128 ? 4.450 -17.391 46.433 1.00 33.32 283 GLY A C 1
ATOM 815 O O . GLY A 1 128 ? 3.518 -17.815 47.118 1.00 34.52 283 GLY A O 1
ATOM 816 N N . ASP A 1 129 ? 5.586 -18.059 46.249 1.00 35.71 284 ASP A N 1
ATOM 817 C CA . ASP A 1 129 ? 5.831 -19.369 46.845 1.00 38.36 284 ASP A CA 1
ATOM 818 C C . ASP A 1 129 ? 4.715 -20.354 46.517 1.00 38.85 284 ASP A C 1
ATOM 819 O O . ASP A 1 129 ? 4.004 -20.752 47.465 1.00 40.64 284 ASP A O 1
ATOM 824 N N . GLN B 1 25 ? -12.893 7.554 45.059 1.00 34.66 180 GLN B N 1
ATOM 825 C CA . GLN B 1 25 ? -12.591 8.033 46.403 1.00 33.22 180 GLN B CA 1
ATOM 826 C C . GLN B 1 25 ? -11.082 8.107 46.642 1.00 32.17 180 GLN B C 1
ATOM 827 O O . GLN B 1 25 ? -10.328 8.541 45.770 1.00 33.36 180 GLN B O 1
ATOM 829 N N . SER B 1 26 ? -10.647 7.684 47.824 1.00 30.05 181 SER B N 1
ATOM 830 C CA . SER B 1 26 ? -9.229 7.718 48.166 1.00 26.26 181 SER B CA 1
ATOM 831 C C . SER B 1 26 ? -8.456 6.516 47.638 1.00 22.97 181 SER B C 1
ATOM 832 O O . SER B 1 26 ? -8.954 5.389 47.632 1.00 22.87 181 SER B O 1
ATOM 835 N N . PRO B 1 27 ? -7.224 6.753 47.170 1.00 20.80 182 PRO B N 1
ATOM 836 C CA . PRO B 1 27 ? -6.363 5.695 46.641 1.00 18.31 182 PRO B CA 1
ATOM 837 C C . PRO B 1 27 ? -5.448 5.152 47.735 1.00 17.16 182 PRO B C 1
ATOM 838 O O . PRO B 1 27 ? -4.605 4.299 47.474 1.00 17.62 182 PRO B O 1
ATOM 842 N N . VAL B 1 28 ? -5.614 5.660 48.956 1.00 16.44 183 VAL B N 1
ATOM 843 C CA . VAL B 1 28 ? -4.792 5.235 50.084 1.00 15.23 183 VAL B CA 1
ATOM 844 C C . VAL B 1 28 ? -5.553 4.319 51.032 1.00 15.36 183 VAL B C 1
ATOM 845 O O . VAL B 1 28 ? -6.673 4.623 51.444 1.00 15.57 183 VAL B O 1
ATOM 849 N N . LEU B 1 29 ? -4.933 3.196 51.368 1.00 14.18 184 LEU B N 1
ATOM 850 C CA . LEU B 1 29 ? -5.534 2.229 52.275 1.00 14.32 184 LEU B CA 1
ATOM 851 C C . LEU B 1 29 ? -4.793 2.205 53.602 1.00 14.54 184 LEU B C 1
ATOM 852 O O . LEU B 1 29 ? -3.577 2.413 53.654 1.00 14.88 184 LEU B O 1
ATOM 857 N N . ARG B 1 30 ? -5.545 1.965 54.673 1.00 14.70 185 ARG B N 1
ATOM 858 C CA . ARG B 1 30 ? -4.985 1.841 56.007 1.00 16.64 185 ARG B CA 1
ATOM 859 C C . ARG B 1 30 ? -5.052 0.338 56.261 1.00 15.51 185 ARG B C 1
ATOM 860 O O . ARG B 1 30 ? -6.131 -0.256 56.225 1.00 17.14 185 ARG B O 1
ATOM 863 N N . ILE B 1 31 ? -3.896 -0.270 56.486 1.00 16.52 186 ILE B N 1
ATOM 864 C CA . ILE B 1 31 ? -3.808 -1.711 56.698 1.00 18.58 186 ILE B CA 1
ATOM 865 C C . ILE B 1 31 ? -3.305 -2.087 58.090 1.00 18.74 186 ILE B C 1
ATOM 866 O O . ILE B 1 31 ? -2.363 -1.491 58.610 1.00 19.93 186 ILE B O 1
ATOM 871 N N . ILE B 1 32 ? -3.955 -3.076 58.689 1.00 17.88 187 ILE B N 1
ATOM 872 C CA . ILE B 1 32 ? -3.565 -3.589 59.994 1.00 18.60 187 ILE B CA 1
ATOM 873 C C . ILE B 1 32 ? -3.395 -5.091 59.798 1.00 18.30 187 ILE B C 1
ATOM 874 O O . ILE B 1 32 ? -4.230 -5.726 59.157 1.00 18.98 187 ILE B O 1
ATOM 879 N N . VAL B 1 33 ? -2.304 -5.649 60.311 1.00 17.85 188 VAL B N 1
ATOM 880 C CA . VAL B 1 33 ? -2.067 -7.084 60.189 1.00 18.18 188 VAL B CA 1
ATOM 881 C C . VAL B 1 33 ? -2.212 -7.702 61.574 1.00 19.74 188 VAL B C 1
ATOM 882 O O . VAL B 1 33 ? -1.335 -7.544 62.423 1.00 21.12 188 VAL B O 1
ATOM 886 N N . GLU B 1 34 ? -3.325 -8.396 61.797 1.00 20.58 189 GLU B N 1
ATOM 887 C CA . GLU B 1 34 ? -3.586 -9.025 63.086 1.00 22.25 189 GLU B CA 1
ATOM 888 C C . GLU B 1 34 ? -3.036 -10.446 63.115 1.00 22.32 189 GLU B C 1
ATOM 889 O O . GLU B 1 34 ? -2.715 -11.017 62.073 1.00 21.24 189 GLU B O 1
ATOM 895 N N . ASN B 1 35 ? -2.929 -11.012 64.314 1.00 21.55 190 ASN B N 1
ATOM 896 C CA . ASN B 1 35 ? -2.403 -12.365 64.477 1.00 22.47 190 ASN B CA 1
ATOM 897 C C . ASN B 1 35 ? -1.049 -12.457 63.782 1.00 21.17 190 ASN B C 1
ATOM 898 O O . ASN B 1 35 ? -0.793 -13.379 63.004 1.00 19.64 190 ASN B O 1
ATOM 903 N N . LEU B 1 36 ? -0.186 -11.489 64.075 1.00 21.28 191 LEU B N 1
ATOM 904 C CA . LEU B 1 36 ? 1.142 -11.418 63.481 1.00 22.02 191 LEU B CA 1
ATOM 905 C C . LEU B 1 36 ? 2.062 -12.463 64.101 1.00 23.18 191 LEU B C 1
ATOM 906 O O . LEU B 1 36 ? 2.817 -12.168 65.031 1.00 22.90 191 LEU B O 1
ATOM 911 N N . PHE B 1 37 ? 2.001 -13.683 63.575 1.00 21.35 192 PHE B N 1
ATOM 912 C CA . PHE B 1 37 ? 2.820 -14.771 64.094 1.00 22.62 192 PHE B CA 1
ATOM 913 C C . PHE B 1 37 ? 4.049 -15.049 63.236 1.00 23.54 192 PHE B C 1
ATOM 914 O O . PHE B 1 37 ? 4.760 -16.034 63.433 1.00 24.21 192 PHE B O 1
ATOM 922 N N . TYR B 1 38 ? 4.285 -14.160 62.279 1.00 23.20 193 TYR B N 1
ATOM 923 C CA . TYR B 1 38 ? 5.437 -14.226 61.393 1.00 24.54 193 TYR B CA 1
ATOM 924 C C . TYR B 1 38 ? 5.619 -12.791 60.926 1.00 24.83 193 TYR B C 1
ATOM 925 O O . TYR B 1 38 ? 4.643 -12.113 60.611 1.00 24.93 193 TYR B O 1
ATOM 934 N N . PRO B 1 39 ? 6.865 -12.302 60.890 1.00 25.39 194 PRO B N 1
ATOM 935 C CA . PRO B 1 39 ? 7.087 -10.922 60.450 1.00 25.54 194 PRO B CA 1
ATOM 936 C C . PRO B 1 39 ? 6.637 -10.659 59.015 1.00 25.46 194 PRO B C 1
ATOM 937 O O . PRO B 1 39 ? 6.924 -11.439 58.107 1.00 26.27 194 PRO B O 1
ATOM 941 N N . VAL B 1 40 ? 5.914 -9.561 58.830 1.00 23.80 195 VAL B N 1
ATOM 942 C CA . VAL B 1 40 ? 5.439 -9.165 57.514 1.00 24.42 195 VAL B CA 1
ATOM 943 C C . VAL B 1 40 ? 6.282 -7.967 57.095 1.00 23.46 195 VAL B C 1
ATOM 944 O O . VAL B 1 40 ? 6.285 -6.931 57.763 1.00 24.39 195 VAL B O 1
ATOM 948 N N . THR B 1 41 ? 7.017 -8.125 56.000 1.00 22.61 196 THR B N 1
ATOM 949 C CA . THR B 1 41 ? 7.885 -7.067 55.504 1.00 21.83 196 THR B CA 1
ATOM 950 C C . THR B 1 41 ? 7.160 -6.137 54.543 1.00 21.60 196 THR B C 1
ATOM 951 O O . THR B 1 41 ? 6.064 -6.440 54.068 1.00 21.87 196 THR B O 1
ATOM 955 N N . LEU B 1 42 ? 7.781 -4.997 54.266 1.00 20.43 197 LEU B N 1
ATOM 956 C CA . LEU B 1 42 ? 7.209 -4.032 53.344 1.00 20.19 197 LEU B CA 1
ATOM 957 C C . LEU B 1 42 ? 7.189 -4.671 51.954 1.00 19.15 197 LEU B C 1
ATOM 958 O O . LEU B 1 42 ? 6.224 -4.514 51.202 1.00 18.30 197 LEU B O 1
ATOM 963 N N . ASP B 1 43 ? 8.246 -5.406 51.620 1.00 19.45 198 ASP B N 1
ATOM 964 C CA . ASP B 1 43 ? 8.323 -6.059 50.316 1.00 19.38 198 ASP B CA 1
ATOM 965 C C . ASP B 1 43 ? 7.160 -7.025 50.096 1.00 18.77 198 ASP B C 1
ATOM 966 O O . ASP B 1 43 ? 6.609 -7.106 49.000 1.00 18.32 198 ASP B O 1
ATOM 971 N N . VAL B 1 44 ? 6.790 -7.766 51.134 1.00 17.46 199 VAL B N 1
ATOM 972 C CA . VAL B 1 44 ? 5.683 -8.709 51.015 1.00 17.39 199 VAL B CA 1
ATOM 973 C C . VAL B 1 44 ? 4.363 -7.967 50.792 1.00 16.49 199 VAL B C 1
ATOM 974 O O . VAL B 1 44 ? 3.531 -8.397 49.993 1.00 14.50 199 VAL B O 1
ATOM 978 N N . LEU B 1 45 ? 4.165 -6.853 51.492 1.00 16.61 200 LEU B N 1
ATOM 979 C CA . LEU B 1 45 ? 2.942 -6.076 51.306 1.00 15.85 200 LEU B CA 1
ATOM 980 C C . LEU B 1 45 ? 2.884 -5.588 49.859 1.00 15.62 200 LEU B C 1
ATOM 981 O O . LEU B 1 45 ? 1.828 -5.612 49.226 1.00 16.32 200 LEU B O 1
ATOM 986 N N . HIS B 1 46 ? 4.026 -5.152 49.336 1.00 14.89 201 HIS B N 1
ATOM 987 C CA . HIS B 1 46 ? 4.087 -4.670 47.961 1.00 15.36 201 HIS B CA 1
ATOM 988 C C . HIS B 1 46 ? 3.772 -5.800 46.988 1.00 15.26 201 HIS B C 1
ATOM 989 O O . HIS B 1 46 ? 3.000 -5.627 46.047 1.00 14.71 201 HIS B O 1
ATOM 996 N N . GLN B 1 47 ? 4.369 -6.961 47.232 1.00 15.36 202 GLN B N 1
ATOM 997 C CA . GLN B 1 47 ? 4.171 -8.135 46.389 1.00 16.07 202 GLN B CA 1
ATOM 998 C C . GLN B 1 47 ? 2.695 -8.513 46.287 1.00 17.11 202 GLN B C 1
ATOM 999 O O . GLN B 1 47 ? 2.185 -8.801 45.205 1.00 16.52 202 GLN B O 1
ATOM 1005 N N . ILE B 1 48 ? 2.005 -8.504 47.420 1.00 16.01 203 ILE B N 1
ATOM 1006 C CA . ILE B 1 48 ? 0.596 -8.857 47.440 1.00 16.82 203 ILE B CA 1
ATOM 1007 C C . ILE B 1 48 ? -0.289 -7.790 46.815 1.00 15.60 203 ILE B C 1
ATOM 1008 O O . ILE B 1 48 ? -0.998 -8.056 45.849 1.00 17.52 203 ILE B O 1
ATOM 1013 N N . PHE B 1 49 ? -0.244 -6.577 47.357 1.00 15.14 204 PHE B N 1
ATOM 1014 C CA . PHE B 1 49 ? -1.097 -5.515 46.852 1.00 12.48 204 PHE B CA 1
ATOM 1015 C C . PHE B 1 49 ? -0.877 -5.105 45.401 1.00 13.63 204 PHE B C 1
ATOM 1016 O O . PHE B 1 49 ? -1.784 -4.558 44.771 1.00 14.86 204 PHE B O 1
ATOM 1024 N N . SER B 1 50 ? 0.303 -5.386 44.857 1.00 14.47 205 SER B N 1
ATOM 1025 C CA . SER B 1 50 ? 0.567 -5.034 43.464 1.00 14.56 205 SER B CA 1
ATOM 1026 C C . SER B 1 50 ? -0.287 -5.833 42.486 1.00 14.94 205 SER B C 1
ATOM 1027 O O . SER B 1 50 ? -0.437 -5.437 41.332 1.00 16.15 205 SER B O 1
ATOM 1030 N N . LYS B 1 51 ? -0.847 -6.953 42.935 1.00 15.39 206 LYS B N 1
ATOM 1031 C CA . LYS B 1 51 ? -1.648 -7.771 42.032 1.00 16.74 206 LYS B CA 1
ATOM 1032 C C . LYS B 1 51 ? -2.965 -7.111 41.634 1.00 17.05 206 LYS B C 1
ATOM 1033 O O . LYS B 1 51 ? -3.692 -7.631 40.785 1.00 17.42 206 LYS B O 1
ATOM 1039 N N . PHE B 1 52 ? -3.257 -5.958 42.233 1.00 16.68 207 PHE B N 1
ATOM 1040 C CA . PHE B 1 52 ? -4.482 -5.226 41.931 1.00 16.56 207 PHE B CA 1
ATOM 1041 C C . PHE B 1 52 ? -4.232 -3.863 41.299 1.00 16.75 207 PHE B C 1
ATOM 1042 O O . PHE B 1 52 ? -5.175 -3.130 40.999 1.00 17.45 207 PHE B O 1
ATOM 1050 N N . GLY B 1 53 ? -2.964 -3.517 41.093 1.00 14.94 208 GLY B N 1
ATOM 1051 C CA . GLY B 1 53 ? -2.663 -2.234 40.486 1.00 14.37 208 GLY B CA 1
ATOM 1052 C C . GLY B 1 53 ? -1.323 -1.674 40.912 1.00 13.79 208 GLY B C 1
ATOM 1053 O O . GLY B 1 53 ? -0.642 -2.249 41.755 1.00 16.19 208 GLY B O 1
ATOM 1054 N N . THR B 1 54 ? -0.954 -0.547 40.315 1.00 14.38 209 THR B N 1
ATOM 1055 C CA . THR B 1 54 ? 0.307 0.122 40.607 1.00 14.52 209 THR B CA 1
ATOM 1056 C C . THR B 1 54 ? 0.331 0.675 42.028 1.00 14.83 209 THR B C 1
ATOM 1057 O O . THR B 1 54 ? -0.498 1.509 42.384 1.00 16.33 209 THR B O 1
ATOM 1061 N N . VAL B 1 55 ? 1.274 0.194 42.833 1.00 15.33 210 VAL B N 1
ATOM 1062 C CA . VAL B 1 55 ? 1.438 0.671 44.204 1.00 15.50 210 VAL B CA 1
ATOM 1063 C C . VAL B 1 55 ? 2.508 1.753 44.129 1.00 15.24 210 VAL B C 1
ATOM 1064 O O . VAL B 1 55 ? 3.635 1.490 43.713 1.00 15.93 210 VAL B O 1
ATOM 1068 N N . LEU B 1 56 ? 2.144 2.969 44.517 1.00 13.05 211 LEU B N 1
ATOM 1069 C CA . LEU B 1 56 ? 3.068 4.098 44.467 1.00 13.68 211 LEU B CA 1
ATOM 1070 C C . LEU B 1 56 ? 3.965 4.224 45.692 1.00 14.66 211 LEU B C 1
ATOM 1071 O O . LEU B 1 56 ? 5.170 4.454 45.564 1.00 14.96 211 LEU B O 1
ATOM 1076 N N . LYS B 1 57 ? 3.376 4.077 46.876 1.00 15.41 212 LYS B N 1
ATOM 1077 C CA . LYS B 1 57 ? 4.134 4.224 48.113 1.00 14.19 212 LYS B CA 1
ATOM 1078 C C . LYS B 1 57 ? 3.597 3.368 49.250 1.00 14.11 212 LYS B C 1
ATOM 1079 O O . LYS B 1 57 ? 2.409 3.048 49.299 1.00 13.64 212 LYS B O 1
ATOM 1085 N N . ILE B 1 58 ? 4.488 3.008 50.167 1.00 14.06 213 ILE B N 1
ATOM 1086 C CA . ILE B 1 58 ? 4.109 2.233 51.342 1.00 13.67 213 ILE B CA 1
ATOM 1087 C C . ILE B 1 58 ? 4.876 2.734 52.561 1.00 15.05 213 ILE B C 1
ATOM 1088 O O . ILE B 1 58 ? 6.067 3.015 52.480 1.00 15.52 213 ILE B O 1
ATOM 1093 N N . ILE B 1 59 ? 4.177 2.846 53.686 1.00 15.98 214 ILE B N 1
ATOM 1094 C CA . ILE B 1 59 ? 4.787 3.261 54.948 1.00 18.59 214 ILE B CA 1
ATOM 1095 C C . ILE B 1 59 ? 4.272 2.292 56.006 1.00 17.90 214 ILE B C 1
ATOM 1096 O O . ILE B 1 59 ? 3.066 2.112 56.139 1.00 18.41 214 ILE B O 1
ATOM 1101 N N . THR B 1 60 ? 5.178 1.653 56.741 1.00 19.53 215 THR B N 1
ATOM 1102 C CA . THR B 1 60 ? 4.762 0.721 57.787 1.00 21.33 215 THR B CA 1
ATOM 1103 C C . THR B 1 60 ? 5.095 1.332 59.142 1.00 23.22 215 THR B C 1
ATOM 1104 O O . THR B 1 60 ? 5.984 2.177 59.248 1.00 24.07 215 THR B O 1
ATOM 1108 N N . PHE B 1 61 ? 4.378 0.906 60.175 1.00 24.21 216 PHE B N 1
ATOM 1109 C CA . PHE B 1 61 ? 4.606 1.426 61.517 1.00 26.81 216 PHE B CA 1
ATOM 1110 C C . PHE B 1 61 ? 3.843 0.618 62.558 1.00 28.82 216 PHE B C 1
ATOM 1111 O O . PHE B 1 61 ? 3.043 -0.252 62.219 1.00 27.85 216 PHE B O 1
ATOM 1119 N N . THR B 1 62 ? 4.110 0.910 63.827 1.00 31.85 217 THR B N 1
ATOM 1120 C CA . THR B 1 62 ? 3.447 0.236 64.937 1.00 35.61 217 THR B CA 1
ATOM 1121 C C . THR B 1 62 ? 2.785 1.300 65.810 1.00 37.88 217 THR B C 1
ATOM 1122 O O . THR B 1 62 ? 3.453 2.209 66.301 1.00 38.99 217 THR B O 1
ATOM 1126 N N . LYS B 1 63 ? 1.471 1.191 65.990 1.00 40.40 218 LYS B N 1
ATOM 1127 C CA . LYS B 1 63 ? 0.729 2.150 66.801 1.00 42.79 218 LYS B CA 1
ATOM 1128 C C . LYS B 1 63 ? 0.174 1.501 68.068 1.00 44.69 218 LYS B C 1
ATOM 1129 O O . LYS B 1 63 ? 0.891 1.342 69.057 1.00 46.15 218 LYS B O 1
ATOM 1131 N N . ASN B 1 64 ? -1.102 1.129 68.034 1.00 45.42 219 ASN B N 1
ATOM 1132 C CA . ASN B 1 64 ? -1.744 0.496 69.184 1.00 45.02 219 ASN B CA 1
ATOM 1133 C C . ASN B 1 64 ? -1.228 -0.925 69.389 1.00 43.94 219 ASN B C 1
ATOM 1134 O O . ASN B 1 64 ? -2.004 -1.880 69.421 1.00 43.69 219 ASN B O 1
ATOM 1139 N N . ASN B 1 65 ? 0.088 -1.053 69.527 1.00 42.97 220 ASN B N 1
ATOM 1140 C CA . ASN B 1 65 ? 0.722 -2.349 69.731 1.00 42.40 220 ASN B CA 1
ATOM 1141 C C . ASN B 1 65 ? 0.336 -3.309 68.607 1.00 40.79 220 ASN B C 1
ATOM 1142 O O . ASN B 1 65 ? 0.173 -4.511 68.825 1.00 41.18 220 ASN B O 1
ATOM 1147 N N . GLN B 1 66 ? 0.194 -2.766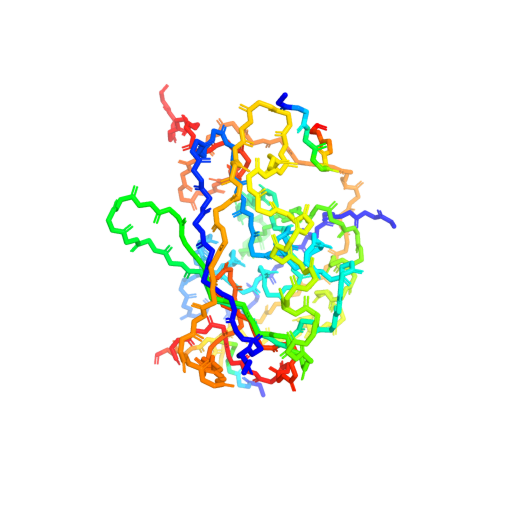 67.402 1.00 38.45 221 GLN B N 1
ATOM 1148 C CA . GLN B 1 66 ? -0.176 -3.564 66.238 1.00 35.44 221 GLN B CA 1
ATOM 1149 C C . GLN B 1 66 ? 0.574 -3.106 64.992 1.00 32.20 221 GLN B C 1
ATOM 1150 O O . GLN B 1 66 ? 0.871 -1.921 64.834 1.00 30.55 221 GLN B O 1
ATOM 1156 N N . PHE B 1 67 ? 0.885 -4.054 64.115 1.00 28.63 222 PHE B N 1
ATOM 1157 C CA . PHE B 1 67 ? 1.590 -3.743 62.879 1.00 25.89 222 PHE B CA 1
ATOM 1158 C C . PHE B 1 67 ? 0.607 -3.124 61.895 1.00 24.30 222 PHE B C 1
ATOM 1159 O O . PHE B 1 67 ? -0.415 -3.726 61.561 1.00 22.83 222 PHE B O 1
ATOM 1167 N N . GLN B 1 68 ? 0.921 -1.918 61.433 1.00 22.66 223 GLN B N 1
ATOM 1168 C CA . GLN B 1 68 ? 0.054 -1.220 60.498 1.00 21.92 223 GLN B CA 1
ATOM 1169 C C . GLN B 1 68 ? 0.835 -0.648 59.329 1.00 19.96 223 GLN B C 1
ATOM 1170 O O . GLN B 1 68 ? 2.063 -0.570 59.359 1.00 20.31 223 GLN B O 1
ATOM 1176 N N . ALA B 1 69 ? 0.105 -0.239 58.299 1.00 18.26 224 ALA B N 1
ATOM 1177 C CA . ALA B 1 69 ? 0.731 0.346 57.127 1.00 17.20 224 ALA B CA 1
ATOM 1178 C C . ALA B 1 69 ? -0.240 1.218 56.354 1.00 15.81 224 ALA B C 1
ATOM 1179 O O . ALA B 1 69 ? -1.459 1.049 56.438 1.00 15.94 224 ALA B O 1
ATOM 1181 N N . LEU B 1 70 ? 0.323 2.170 55.620 1.00 14.68 225 LEU B N 1
ATOM 1182 C CA . LEU B 1 70 ? -0.445 3.051 54.755 1.00 13.47 225 LEU B CA 1
ATOM 1183 C C . LEU B 1 70 ? 0.088 2.705 53.373 1.00 12.76 225 LEU B C 1
ATOM 1184 O O . LEU B 1 70 ? 1.301 2.650 53.164 1.00 13.94 225 LEU B O 1
ATOM 1189 N N . LEU B 1 71 ? -0.816 2.438 52.442 1.00 12.47 226 LEU B N 1
ATOM 1190 C CA . LEU B 1 71 ? -0.407 2.064 51.096 1.00 13.56 226 LEU B CA 1
ATOM 1191 C C . LEU B 1 71 ? -1.202 2.860 50.084 1.00 12.84 226 LEU B C 1
ATOM 1192 O O . LEU B 1 71 ? -2.425 2.948 50.172 1.00 13.48 226 LEU B O 1
ATOM 1197 N N . GLN B 1 72 ? -0.497 3.450 49.125 1.00 12.55 227 GLN B N 1
ATOM 1198 C CA . GLN B 1 72 ? -1.141 4.270 48.110 1.00 12.61 227 GLN B CA 1
ATOM 1199 C C . GLN B 1 72 ? -1.083 3.680 46.710 1.00 12.18 227 GLN B C 1
ATOM 1200 O O . GLN B 1 72 ? -0.011 3.353 46.199 1.00 12.69 227 GLN B O 1
ATOM 1206 N N . TYR B 1 73 ? -2.259 3.545 46.107 1.00 13.51 228 TYR B N 1
ATOM 1207 C CA . TYR B 1 73 ? -2.387 3.038 44.750 1.00 13.18 228 TYR B CA 1
ATOM 1208 C C . TYR B 1 73 ? -2.434 4.225 43.799 1.00 14.23 228 TYR B C 1
ATOM 1209 O O . TYR B 1 73 ? -2.732 5.349 44.201 1.00 15.23 228 TYR B O 1
ATOM 1218 N N . ALA B 1 74 ? -2.152 3.966 42.530 1.00 14.32 229 ALA B N 1
ATOM 1219 C CA . ALA B 1 74 ? -2.186 5.012 41.522 1.00 15.48 229 ALA B CA 1
ATOM 1220 C C . ALA B 1 74 ? -3.631 5.319 41.155 1.00 16.09 229 ALA B C 1
ATOM 1221 O O . ALA B 1 74 ? -3.967 6.450 40.798 1.00 17.44 229 ALA B O 1
ATOM 1223 N N . ASP B 1 75 ? -4.479 4.300 41.260 1.00 16.58 230 ASP B N 1
ATOM 1224 C CA . ASP B 1 75 ? -5.890 4.417 40.909 1.00 18.09 230 ASP B CA 1
ATOM 1225 C C . ASP B 1 75 ? -6.786 3.974 42.064 1.00 16.51 230 ASP B C 1
ATOM 1226 O O . ASP B 1 75 ? -6.596 2.896 42.626 1.00 15.86 230 ASP B O 1
ATOM 1231 N N . PRO B 1 76 ? -7.779 4.798 42.426 1.00 17.60 231 PRO B N 1
ATOM 1232 C CA . PRO B 1 76 ? -8.692 4.449 43.520 1.00 18.21 231 PRO B CA 1
ATOM 1233 C C . PRO B 1 76 ? -9.418 3.126 43.263 1.00 17.61 231 PRO B C 1
ATOM 1234 O O . PRO B 1 76 ? -9.766 2.405 44.198 1.00 17.37 231 PRO B O 1
ATOM 1238 N N . VAL B 1 77 ? -9.650 2.811 41.993 1.00 16.42 232 VAL B N 1
ATOM 1239 C CA . VAL B 1 77 ? -10.332 1.570 41.640 1.00 17.19 232 VAL B CA 1
ATOM 1240 C C . VAL B 1 77 ? -9.547 0.373 42.176 1.00 16.68 232 VAL B C 1
ATOM 1241 O O . VAL B 1 77 ? -10.129 -0.608 42.647 1.00 15.62 232 VAL B O 1
ATOM 1245 N N . SER B 1 78 ? -8.220 0.456 42.112 1.00 14.75 233 SER B N 1
ATOM 1246 C CA . SER B 1 78 ? -7.375 -0.624 42.614 1.00 14.99 233 SER B CA 1
ATOM 1247 C C . SER B 1 78 ? -7.530 -0.752 44.125 1.00 14.80 233 SER B C 1
ATOM 1248 O O . SER B 1 78 ? -7.597 -1.856 44.661 1.00 14.12 233 SER B O 1
ATOM 1251 N N . ALA B 1 79 ? -7.567 0.389 44.806 1.00 14.16 234 ALA B N 1
ATOM 1252 C CA . ALA B 1 79 ? -7.712 0.408 46.257 1.00 14.20 234 ALA B CA 1
ATOM 1253 C C . ALA B 1 79 ? -9.033 -0.241 46.646 1.00 13.83 234 ALA B C 1
ATOM 1254 O O . ALA B 1 79 ? -9.092 -1.026 47.591 1.00 14.98 234 ALA B O 1
ATOM 1256 N N . GLN B 1 80 ? -10.090 0.092 45.908 1.00 13.87 235 GLN B N 1
ATOM 1257 C CA . GLN B 1 80 ? -11.414 -0.460 46.169 1.00 15.27 235 GLN B CA 1
ATOM 1258 C C . GLN B 1 80 ? -11.426 -1.975 45.978 1.00 15.21 235 GLN B C 1
ATOM 1259 O O . GLN B 1 80 ? -11.943 -2.711 46.819 1.00 15.53 235 GLN B O 1
ATOM 1265 N N . HIS B 1 81 ? -10.846 -2.444 44.878 1.00 14.09 236 HIS B N 1
ATOM 1266 C CA . HIS B 1 81 ? -10.806 -3.880 44.615 1.00 14.15 236 HIS B CA 1
ATOM 1267 C C . HIS B 1 81 ? -9.993 -4.603 45.682 1.00 14.79 236 HIS B C 1
ATOM 1268 O O . HIS B 1 81 ? -10.389 -5.667 46.160 1.00 15.29 236 HIS B O 1
ATOM 1275 N N . ALA B 1 82 ? -8.855 -4.021 46.054 1.00 14.44 237 ALA B N 1
ATOM 1276 C CA . ALA B 1 82 ? -7.992 -4.618 47.067 1.00 14.43 237 ALA B CA 1
ATOM 1277 C C . ALA B 1 82 ? -8.734 -4.803 48.385 1.00 15.04 237 ALA B C 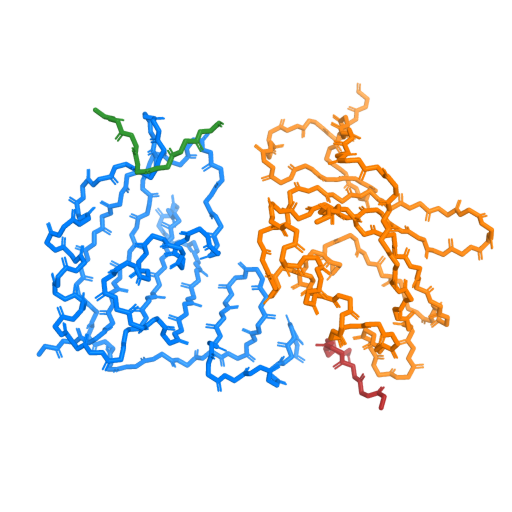1
ATOM 1278 O O . ALA B 1 82 ? -8.606 -5.846 49.029 1.00 15.45 237 ALA B O 1
ATOM 1280 N N . LYS B 1 83 ? -9.514 -3.802 48.787 1.00 14.68 238 LYS B N 1
ATOM 1281 C CA . LYS B 1 83 ? -10.265 -3.902 50.035 1.00 16.49 238 LYS B CA 1
ATOM 1282 C C . LYS B 1 83 ? -11.313 -5.006 49.940 1.00 16.44 238 LYS B C 1
ATOM 1283 O O . LYS B 1 83 ? -11.464 -5.817 50.857 1.00 18.20 238 LYS B O 1
ATOM 1289 N N . LEU B 1 84 ? -12.034 -5.041 48.825 1.00 15.36 239 LEU B N 1
ATOM 1290 C CA . LEU B 1 84 ? -13.054 -6.063 48.624 1.00 15.96 239 LEU B CA 1
ATOM 1291 C C . LEU B 1 84 ? -12.462 -7.470 48.626 1.00 17.16 239 LEU B C 1
ATOM 1292 O O . LEU B 1 84 ? -13.044 -8.404 49.178 1.00 17.99 239 LEU B O 1
ATOM 1297 N N . SER B 1 85 ? -11.294 -7.618 48.015 1.00 15.60 240 SER B N 1
ATOM 1298 C CA . SER B 1 85 ? -10.655 -8.920 47.907 1.00 16.98 240 SER B CA 1
ATOM 1299 C C . SER B 1 85 ? -9.794 -9.387 49.082 1.00 18.25 240 SER B C 1
ATOM 1300 O O . SER B 1 85 ? -9.828 -10.566 49.451 1.00 19.67 240 SER B O 1
ATOM 1303 N N . LEU B 1 86 ? -9.035 -8.471 49.675 1.00 17.87 241 LEU B N 1
ATOM 1304 C CA . LEU B 1 86 ? -8.118 -8.829 50.755 1.00 17.44 241 LEU B CA 1
ATOM 1305 C C . LEU B 1 86 ? -8.562 -8.613 52.197 1.00 17.05 241 LEU B C 1
ATOM 1306 O O . LEU B 1 86 ? -7.943 -9.154 53.114 1.00 18.10 241 LEU B O 1
ATOM 1311 N N . ASP B 1 87 ? -9.611 -7.829 52.415 1.00 17.06 242 ASP B N 1
ATOM 1312 C CA . ASP B 1 87 ? -10.053 -7.584 53.783 1.00 18.75 242 ASP B CA 1
ATOM 1313 C C . ASP B 1 87 ? -10.444 -8.904 54.446 1.00 19.43 242 ASP B C 1
ATOM 1314 O O . ASP B 1 87 ? -11.288 -9.644 53.936 1.00 19.76 242 ASP B O 1
ATOM 1319 N N . GLY B 1 88 ? -9.796 -9.202 55.569 1.00 20.19 243 GLY B N 1
ATOM 1320 C CA . GLY B 1 88 ? -10.072 -10.429 56.295 1.00 20.75 243 GLY B CA 1
ATOM 1321 C C . GLY B 1 88 ? -9.275 -11.643 55.844 1.00 22.17 243 GLY B C 1
ATOM 1322 O O . GLY B 1 88 ? -9.440 -12.730 56.398 1.00 23.43 243 GLY B O 1
ATOM 1323 N N . GLN B 1 89 ? -8.405 -11.469 54.852 1.00 21.80 244 GLN B N 1
ATOM 1324 C CA . GLN B 1 89 ? -7.602 -12.580 54.340 1.00 21.49 244 GLN B CA 1
ATOM 1325 C C . GLN B 1 89 ? -6.233 -12.717 55.006 1.00 20.80 244 GLN B C 1
ATOM 1326 O O . GLN B 1 89 ? -5.579 -11.721 55.319 1.00 20.22 244 GLN B O 1
ATOM 1329 N N . ASN B 1 90 ? -5.803 -13.962 55.209 1.00 20.51 245 ASN B N 1
ATOM 1330 C CA . ASN B 1 90 ? -4.507 -14.242 55.827 1.00 20.71 245 ASN B CA 1
ATOM 1331 C C . ASN B 1 90 ? -3.383 -14.171 54.798 1.00 19.67 245 ASN B C 1
ATOM 1332 O O . ASN B 1 90 ? -3.523 -14.668 53.681 1.00 20.23 245 ASN B O 1
ATOM 1337 N N . ILE B 1 91 ? -2.270 -13.553 55.181 1.00 19.25 246 ILE B N 1
ATOM 1338 C CA . ILE B 1 91 ? -1.119 -13.441 54.294 1.00 18.95 246 ILE B CA 1
ATOM 1339 C C . ILE B 1 91 ? -0.445 -14.801 54.188 1.00 20.75 246 ILE B C 1
ATOM 1340 O O . ILE B 1 91 ? -0.036 -15.225 53.104 1.00 20.94 246 ILE B O 1
ATOM 1345 N N . TYR B 1 92 ? -0.323 -15.471 55.329 1.00 20.64 247 TYR B N 1
ATOM 1346 C CA . TYR B 1 92 ? 0.271 -16.799 55.390 1.00 22.03 247 TYR B CA 1
ATOM 1347 C C . TYR B 1 92 ? -0.741 -17.719 56.052 1.00 23.10 247 TYR B C 1
ATOM 1348 O O . TYR B 1 92 ? -1.637 -17.265 56.764 1.00 22.76 247 TYR B O 1
ATOM 1357 N N . ASN B 1 93 ? -0.593 -19.017 55.826 1.00 24.23 248 ASN B N 1
ATOM 1358 C CA . ASN B 1 93 ? -1.506 -19.979 56.415 1.00 24.79 248 ASN B CA 1
ATOM 1359 C C . ASN B 1 93 ? -1.506 -19.862 57.938 1.00 24.30 248 ASN B C 1
ATOM 1360 O O . ASN B 1 93 ? -0.448 -19.862 58.570 1.00 25.30 248 ASN B O 1
ATOM 1365 N N . ALA B 1 94 ? -2.700 -19.723 58.507 1.00 23.32 249 ALA B N 1
ATOM 1366 C CA . ALA B 1 94 ? -2.889 -19.635 59.954 1.00 23.13 249 ALA B CA 1
ATOM 1367 C C . ALA B 1 94 ? -2.461 -18.352 60.669 1.00 23.39 249 ALA B C 1
ATOM 1368 O O . ALA B 1 94 ? -2.402 -18.338 61.896 1.00 24.15 249 ALA B O 1
ATOM 1370 N N . CYS B 1 95 ? -2.163 -17.279 59.939 1.00 21.30 250 CYS B N 1
ATOM 1371 C CA . CYS B 1 95 ? -1.766 -16.032 60.605 1.00 22.79 250 CYS B CA 1
ATOM 1372 C C . CYS B 1 95 ? -1.857 -14.818 59.726 1.00 22.37 250 CYS B C 1
ATOM 1373 O O . CYS B 1 95 ? -2.265 -14.871 58.564 1.00 22.00 250 CYS B O 1
ATOM 1376 N N . CYS B 1 96 ? -1.466 -13.710 60.341 1.00 21.24 251 CYS B N 1
ATOM 1377 C CA . CYS B 1 96 ? -1.314 -12.466 59.639 1.00 21.51 251 CYS B CA 1
ATOM 1378 C C . CYS B 1 96 ? -2.520 -12.029 58.806 1.00 21.28 251 CYS B C 1
ATOM 1379 O O . CYS B 1 96 ? -2.442 -11.885 57.583 1.00 20.58 251 CYS B O 1
ATOM 1382 N N . THR B 1 97 ? -3.627 -11.790 59.502 1.00 20.01 252 THR B N 1
ATOM 1383 C CA . THR B 1 97 ? -4.885 -11.391 58.888 1.00 19.27 252 THR B CA 1
ATOM 1384 C C . THR B 1 97 ? -4.939 -9.908 58.539 1.00 19.16 252 THR B C 1
ATOM 1385 O O . THR B 1 97 ? -4.738 -9.042 59.394 1.00 19.62 252 THR B O 1
ATOM 1389 N N . LEU B 1 98 ? -5.233 -9.625 57.278 1.00 18.27 253 LEU B N 1
ATOM 1390 C CA . LEU B 1 98 ? -5.318 -8.255 56.807 1.00 18.47 253 LEU B CA 1
ATOM 1391 C C . LEU B 1 98 ? -6.642 -7.606 57.190 1.00 18.89 253 LEU B C 1
ATOM 1392 O O . LEU B 1 98 ? -7.711 -8.184 5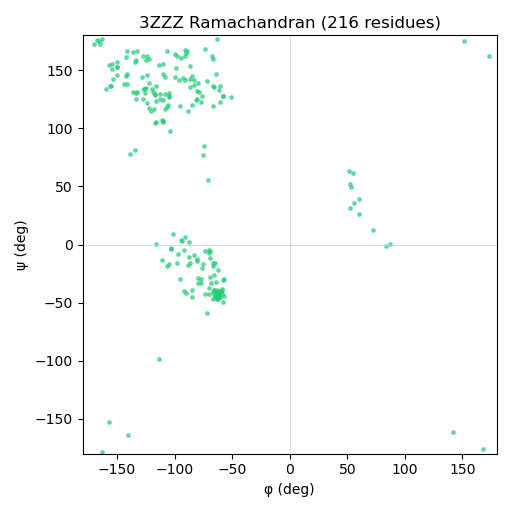6.994 1.00 19.11 253 LEU B O 1
ATOM 1397 N N . ARG B 1 99 ? -6.554 -6.408 57.759 1.00 18.80 254 ARG B N 1
ATOM 1398 C CA . ARG B 1 99 ? -7.731 -5.626 58.129 1.00 19.21 254 ARG B CA 1
ATOM 1399 C C . ARG B 1 99 ? -7.536 -4.353 57.316 1.00 17.88 254 ARG B C 1
ATOM 1400 O O . ARG B 1 99 ? -6.586 -3.603 57.538 1.00 18.74 254 ARG B O 1
ATOM 1408 N N . ILE B 1 100 ? -8.435 -4.125 56.368 1.00 16.92 255 ILE B N 1
ATOM 1409 C CA . ILE B 1 100 ? -8.317 -2.992 55.458 1.00 17.26 255 ILE B CA 1
ATOM 1410 C C . ILE B 1 100 ? -9.454 -1.983 55.467 1.00 17.87 255 ILE B C 1
ATOM 1411 O O . ILE B 1 100 ? -10.625 -2.343 55.431 1.00 18.69 255 ILE B O 1
ATOM 1416 N N . ASP B 1 101 ? -9.085 -0.707 55.494 1.00 19.43 256 ASP B N 1
ATOM 1417 C CA . ASP B 1 101 ? -10.047 0.383 55.459 1.00 21.25 256 ASP B CA 1
ATOM 1418 C C . ASP B 1 101 ? -9.451 1.492 54.602 1.00 19.43 256 ASP B C 1
ATOM 1419 O O . ASP B 1 101 ? -8.244 1.522 54.372 1.00 19.58 256 ASP B O 1
ATOM 1424 N N . PHE B 1 102 ? -10.294 2.396 54.123 1.00 19.22 257 PHE B N 1
ATOM 1425 C CA . PHE B 1 102 ? -9.797 3.512 53.326 1.00 19.51 257 PHE B CA 1
ATOM 1426 C C . PHE B 1 102 ? -9.228 4.578 54.250 1.00 19.92 257 PHE B C 1
ATOM 1427 O O . PHE B 1 102 ? -9.794 4.862 55.309 1.00 20.91 257 PHE B O 1
ATOM 1435 N N . SER B 1 103 ? -8.103 5.163 53.852 1.00 19.15 258 SER B N 1
ATOM 1436 C CA . SER B 1 103 ? -7.480 6.218 54.638 1.00 20.86 258 SER B CA 1
ATOM 1437 C C . SER B 1 103 ? -8.105 7.548 54.233 1.00 22.32 258 SER B C 1
ATOM 1438 O O . SER B 1 103 ? -8.598 7.694 53.115 1.00 23.18 258 SER B O 1
ATOM 1441 N N . LYS B 1 104 ? -8.091 8.514 55.146 1.00 24.84 259 LYS B N 1
ATOM 1442 C CA . LYS B 1 104 ? -8.647 9.828 54.856 1.00 26.07 259 LYS B CA 1
ATOM 1443 C C . LYS B 1 104 ? -7.631 10.642 54.061 1.00 25.94 259 LYS B C 1
ATOM 1444 O O . LYS B 1 104 ? -7.965 11.673 53.479 1.00 26.47 259 LYS B O 1
ATOM 1446 N N . LEU B 1 105 ? -6.389 10.168 54.036 1.00 25.17 260 LEU B N 1
ATOM 1447 C CA . LEU B 1 105 ? -5.321 10.848 53.309 1.00 24.65 260 LEU B CA 1
ATOM 1448 C C . LEU B 1 105 ? -5.510 10.699 51.805 1.00 25.70 260 LEU B C 1
ATOM 1449 O O . LEU B 1 105 ? -5.906 9.634 51.323 1.00 25.93 260 LEU B O 1
ATOM 1454 N N . THR B 1 106 ? -5.226 11.768 51.068 1.00 24.90 261 THR B N 1
ATOM 1455 C CA . THR B 1 106 ? -5.365 11.758 49.616 1.00 25.40 261 THR B CA 1
ATOM 1456 C C . THR B 1 106 ? -4.085 11.267 48.957 1.00 24.75 261 THR B C 1
ATOM 1457 O O . THR B 1 106 ? -4.085 10.885 47.786 1.00 25.53 261 THR B O 1
ATOM 1461 N N . SER B 1 107 ? -2.996 11.280 49.717 1.00 23.50 262 SER B N 1
ATOM 1462 C CA . SER B 1 107 ? -1.697 10.845 49.218 1.00 22.05 262 SER B CA 1
ATOM 1463 C C . SER B 1 107 ? -0.768 10.588 50.401 1.00 20.68 262 SER B C 1
ATOM 1464 O O . SER B 1 107 ? -1.151 10.800 51.551 1.00 20.00 262 SER B O 1
ATOM 1467 N N . LEU B 1 108 ? 0.445 10.125 50.120 1.00 19.89 263 LEU B N 1
ATOM 1468 C CA . LEU B 1 108 ? 1.419 9.850 51.174 1.00 19.31 263 LEU B CA 1
ATOM 1469 C C . LEU B 1 108 ? 2.752 10.518 50.892 1.00 20.19 263 LEU B C 1
ATOM 1470 O O . LEU B 1 108 ? 3.177 10.610 49.741 1.00 19.79 263 LEU B O 1
ATOM 1475 N N . ASN B 1 109 ? 3.413 10.982 51.947 1.00 21.11 264 ASN B N 1
ATOM 1476 C CA . ASN B 1 109 ? 4.726 11.592 51.798 1.00 22.02 264 ASN B CA 1
ATOM 1477 C C . ASN B 1 109 ? 5.769 10.590 52.289 1.00 21.36 264 ASN B C 1
ATOM 1478 O O . ASN B 1 109 ? 5.659 10.059 53.393 1.00 22.74 264 ASN B O 1
ATOM 1483 N N . VAL B 1 110 ? 6.769 10.323 51.457 1.00 20.32 265 VAL B N 1
ATOM 1484 C CA . VAL B 1 110 ? 7.832 9.389 51.807 1.00 21.55 265 VAL B CA 1
ATOM 1485 C C . VAL B 1 110 ? 9.189 10.061 51.615 1.00 23.09 265 VAL B C 1
ATOM 1486 O O . VAL B 1 110 ? 9.496 10.564 50.534 1.00 23.76 265 VAL B O 1
ATOM 1490 N N . LYS B 1 111 ? 9.998 10.064 52.669 1.00 25.59 266 LYS B N 1
ATOM 1491 C CA . LYS B 1 111 ? 11.314 10.687 52.617 1.00 27.51 266 LYS B CA 1
ATOM 1492 C C . LYS B 1 111 ? 12.422 9.723 52.216 1.00 27.59 266 LYS B C 1
ATOM 1493 O O . LYS B 1 111 ? 13.315 10.085 51.449 1.00 28.03 266 LYS B O 1
ATOM 1497 N N . TYR B 1 112 ? 12.371 8.494 52.722 1.00 27.27 267 TYR B N 1
ATOM 14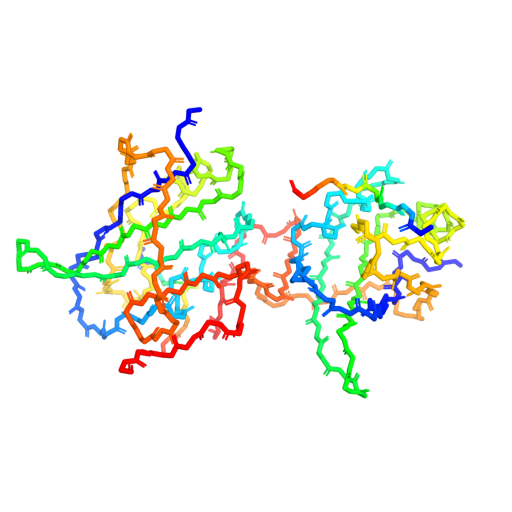98 C CA . TYR B 1 112 ? 13.413 7.529 52.398 1.00 27.97 267 TYR B CA 1
ATOM 1499 C C . TYR B 1 112 ? 12.924 6.145 51.998 1.00 27.48 267 TYR B C 1
ATOM 1500 O O . TYR B 1 112 ? 11.799 5.748 52.311 1.00 28.99 267 TYR B O 1
ATOM 1509 N N . ASN B 1 113 ? 13.791 5.419 51.300 1.00 26.30 268 ASN B N 1
ATOM 1510 C CA . ASN B 1 113 ? 13.505 4.059 50.868 1.00 26.52 268 ASN B CA 1
ATOM 1511 C C . ASN B 1 113 ? 14.266 3.099 51.766 1.00 27.08 268 ASN B C 1
ATOM 1512 O O . ASN B 1 113 ? 15.458 2.854 51.564 1.00 27.76 268 ASN B O 1
ATOM 1517 N N . ASN B 1 114 ? 13.577 2.565 52.766 1.00 27.33 269 ASN B N 1
ATOM 1518 C CA . ASN B 1 114 ? 14.191 1.620 53.687 1.00 27.38 269 ASN B CA 1
ATOM 1519 C C . ASN B 1 114 ? 13.210 0.508 54.028 1.00 27.06 269 ASN B C 1
ATOM 1520 O O . ASN B 1 114 ? 12.205 0.323 53.341 1.00 25.89 269 ASN B O 1
ATOM 1525 N N . ASP B 1 115 ? 13.500 -0.233 55.089 1.00 26.33 270 ASP B N 1
ATOM 1526 C CA . ASP B 1 115 ? 12.634 -1.331 55.488 1.00 25.47 270 ASP B CA 1
ATOM 1527 C C . ASP B 1 115 ? 11.289 -0.866 56.042 1.00 23.48 270 ASP B C 1
ATOM 1528 O O . ASP B 1 115 ? 10.378 -1.677 56.205 1.00 22.82 270 ASP B O 1
ATOM 1530 N N . LYS B 1 116 ? 11.155 0.431 56.317 1.00 22.89 271 LYS B N 1
ATOM 1531 C CA . LYS B 1 116 ? 9.910 0.962 56.874 1.00 22.53 271 LYS B CA 1
ATOM 1532 C C . LYS B 1 116 ? 9.099 1.861 55.942 1.00 22.02 271 LYS B C 1
ATOM 1533 O O . LYS B 1 116 ? 7.944 2.172 56.224 1.00 22.34 271 LYS B O 1
ATOM 1535 N N . SER B 1 117 ? 9.699 2.294 54.841 1.00 20.35 272 SER B N 1
ATOM 1536 C CA . SER B 1 117 ? 8.987 3.151 53.898 1.00 19.34 272 SER B CA 1
ATOM 1537 C C . SER B 1 117 ? 9.585 2.981 52.517 1.00 18.43 272 SER B C 1
ATOM 1538 O O . SER B 1 117 ? 10.769 2.677 52.377 1.00 18.91 272 SER B O 1
ATOM 1541 N N . ARG B 1 118 ? 8.768 3.175 51.490 1.00 16.82 273 ARG B N 1
ATOM 1542 C CA . ARG B 1 118 ? 9.261 3.017 50.132 1.00 16.77 273 ARG B CA 1
ATOM 1543 C C . ARG B 1 118 ? 8.424 3.845 49.164 1.00 16.12 273 ARG B C 1
ATOM 1544 O O . ARG B 1 118 ? 7.193 3.882 49.262 1.00 15.42 273 ARG B O 1
ATOM 1552 N N . ASP B 1 119 ? 9.106 4.530 48.251 1.00 15.76 274 ASP B N 1
ATOM 1553 C CA . ASP B 1 119 ? 8.445 5.329 47.224 1.00 15.54 274 ASP B CA 1
ATOM 1554 C C . ASP B 1 119 ? 8.832 4.641 45.926 1.00 15.06 274 ASP B C 1
ATOM 1555 O O . ASP B 1 119 ? 9.971 4.744 45.466 1.00 15.37 274 ASP B O 1
ATOM 1560 N N . TYR B 1 120 ? 7.881 3.929 45.342 1.00 13.22 275 TYR B N 1
ATOM 1561 C CA . TYR B 1 120 ? 8.142 3.189 44.122 1.00 14.76 275 TYR B CA 1
ATOM 1562 C C . TYR B 1 120 ? 8.279 4.046 42.877 1.00 14.97 275 TYR B C 1
ATOM 1563 O O . TYR B 1 120 ? 8.623 3.533 41.813 1.00 17.35 275 TYR B O 1
ATOM 1572 N N . THR B 1 121 ? 8.036 5.348 43.009 1.00 14.26 276 THR B N 1
ATOM 1573 C CA . THR B 1 121 ? 8.168 6.253 41.868 1.00 14.88 276 THR B CA 1
ATOM 1574 C C . THR B 1 121 ? 9.539 6.922 41.899 1.00 16.37 276 THR B C 1
ATOM 1575 O O . THR B 1 121 ? 9.925 7.618 40.956 1.00 17.65 276 THR B O 1
ATOM 1579 N N . ARG B 1 122 ? 10.270 6.709 42.989 1.00 17.66 277 ARG B N 1
ATOM 1580 C CA . ARG B 1 122 ? 11.603 7.285 43.143 1.00 19.76 277 ARG B CA 1
ATOM 1581 C C . ARG B 1 122 ? 12.565 6.270 43.756 1.00 22.17 277 ARG B C 1
ATOM 1582 O O . ARG B 1 122 ? 12.876 6.329 44.944 1.00 22.02 277 ARG B O 1
ATOM 1590 N N . PRO B 1 123 ? 13.050 5.321 42.942 1.00 24.86 278 PRO B N 1
ATOM 1591 C CA . PRO B 1 123 ? 13.979 4.281 43.394 1.00 26.53 278 PRO B CA 1
ATOM 1592 C C . PRO B 1 123 ? 15.354 4.779 43.844 1.00 28.61 278 PRO B C 1
ATOM 1593 O O . PRO B 1 123 ? 16.093 4.049 44.503 1.00 30.48 278 PRO B O 1
ATOM 1597 N N . ASP B 1 124 ? 15.694 6.016 43.498 1.00 29.61 279 ASP B N 1
ATOM 1598 C CA . ASP B 1 124 ? 16.991 6.571 43.877 1.00 32.76 279 ASP B CA 1
ATOM 1599 C C . ASP B 1 124 ? 16.959 7.301 45.216 1.00 32.83 279 ASP B C 1
ATOM 1600 O O . ASP B 1 124 ? 17.945 7.919 45.624 1.00 32.62 279 ASP B O 1
ATOM 1605 N N . LEU B 1 125 ? 15.825 7.226 45.901 1.00 32.24 280 LEU B N 1
ATOM 1606 C CA . LEU B 1 125 ? 15.677 7.879 47.195 1.00 33.31 280 LEU B CA 1
ATOM 1607 C C . LEU B 1 125 ? 16.601 7.176 48.188 1.00 33.64 280 LEU B C 1
ATOM 1608 O O . LEU B 1 125 ? 16.678 5.947 48.209 1.00 32.73 280 LEU B O 1
ATOM 1613 N N . PRO B 1 126 ? 17.325 7.948 49.016 1.00 34.92 281 PRO B N 1
ATOM 1614 C CA . PRO B 1 126 ? 18.243 7.374 50.005 1.00 35.77 281 PRO B CA 1
ATOM 1615 C C . PRO B 1 126 ? 17.527 6.605 51.114 1.00 36.76 281 PRO B C 1
ATOM 1616 O O . PRO B 1 126 ? 16.324 6.770 51.321 1.00 36.29 281 PRO B O 1
ATOM 1620 N N . SER B 1 127 ? 18.276 5.764 51.822 1.00 37.93 282 SER B N 1
ATOM 1621 C CA . SER B 1 127 ? 17.721 4.956 52.903 1.00 39.62 282 SER B CA 1
ATOM 1622 C C . SER B 1 127 ? 17.582 5.736 54.205 1.00 40.90 282 SER B C 1
ATOM 1623 O O . SER B 1 127 ? 16.930 5.280 55.144 1.00 40.71 282 SER B O 1
ATOM 1626 N N . GLY B 1 128 ? 18.200 6.910 54.259 1.00 42.15 283 GLY B N 1
ATOM 1627 C CA . GLY B 1 128 ? 18.126 7.721 55.458 1.00 44.67 283 GLY B CA 1
ATOM 1628 C C . GLY B 1 128 ? 19.440 8.414 55.739 1.00 46.46 283 GLY B C 1
ATOM 1629 O O . GLY B 1 128 ? 20.281 8.539 54.848 1.00 47.26 283 GLY B O 1
ATOM 1630 N N . ASP B 1 129 ? 19.613 8.861 56.980 1.00 48.00 284 ASP B N 1
ATOM 1631 C CA . ASP B 1 129 ? 20.830 9.546 57.407 1.00 49.47 284 ASP B CA 1
ATOM 1632 C C . ASP B 1 129 ? 21.506 10.332 56.289 1.00 49.73 284 ASP B C 1
ATOM 1633 O O . ASP B 1 129 ? 21.216 11.545 56.195 1.00 50.70 284 ASP B O 1
ATOM 1638 N N . SER C 2 6 ? 9.783 12.840 20.948 1.00 40.25 682 SER C N 1
ATOM 1639 C CA . SER C 2 6 ? 9.940 11.874 22.073 1.00 39.32 682 SER C CA 1
ATOM 1640 C C . SER C 2 6 ? 8.824 12.021 23.102 1.00 38.07 682 SER C C 1
ATOM 1641 O O . SER C 2 6 ? 9.023 11.754 24.286 1.00 35.97 682 SER C O 1
ATOM 1644 N N . GLU C 2 7 ? 7.651 12.450 22.644 1.00 37.08 683 GLU C N 1
ATOM 1645 C CA . GLU C 2 7 ? 6.500 12.616 23.524 1.00 35.83 683 GLU C CA 1
ATOM 1646 C C . GLU C 2 7 ? 6.074 11.238 24.019 1.00 34.51 683 GLU C C 1
ATOM 1647 O O . GLU C 2 7 ? 6.407 10.227 23.402 1.00 34.48 683 GLU C O 1
ATOM 1649 N N . GLY C 2 8 ? 5.336 11.200 25.124 1.00 32.67 684 GLY C N 1
ATOM 1650 C CA . GLY C 2 8 ? 4.903 9.925 25.671 1.00 30.43 684 GLY C CA 1
ATOM 1651 C C . GLY C 2 8 ? 3.437 9.589 25.486 1.00 29.33 684 GLY C C 1
ATOM 1652 O O . GLY C 2 8 ? 2.624 10.443 25.130 1.00 28.78 684 GLY C O 1
ATOM 1653 N N . LEU C 2 9 ? 3.099 8.327 25.733 1.00 27.57 685 LEU C N 1
ATOM 1654 C CA . LEU C 2 9 ? 1.726 7.853 25.609 1.00 26.94 685 LEU C CA 1
ATOM 1655 C C . LEU C 2 9 ? 0.911 8.306 26.815 1.00 28.16 685 LEU C C 1
ATOM 1656 O O . LEU C 2 9 ? -0.286 8.578 26.703 1.00 28.75 685 LEU C O 1
ATOM 1661 N N . LEU C 2 10 ? 1.569 8.379 27.968 1.00 27.11 686 LEU C N 1
ATOM 1662 C CA . LEU C 2 10 ? 0.921 8.781 29.212 1.00 27.49 686 LEU C CA 1
ATOM 1663 C C . LEU C 2 10 ? 1.644 9.977 29.827 1.00 28.12 686 LEU C C 1
ATOM 1664 O O . LEU C 2 10 ? 2.792 10.255 29.489 1.00 28.22 686 LEU C O 1
ATOM 1669 N N . GLY C 2 11 ? 0.972 10.675 30.739 1.00 28.81 687 GLY C N 1
ATOM 1670 C CA . GLY C 2 11 ? 1.587 11.826 31.377 1.00 29.30 687 GLY C CA 1
ATOM 1671 C C . GLY C 2 11 ? 2.151 11.516 32.753 1.00 31.19 687 GLY C C 1
ATOM 1672 O O . GLY C 2 11 ? 1.826 10.487 33.346 1.00 31.29 687 GLY C O 1
ATOM 1673 N N . LEU C 2 12 ? 3.004 12.404 33.257 1.00 32.24 688 LEU C N 1
ATOM 1674 C CA . LEU C 2 12 ? 3.608 12.240 34.577 1.00 34.53 688 LEU C CA 1
ATOM 1675 C C . LEU C 2 12 ? 3.200 13.377 35.508 1.00 35.12 688 LEU C C 1
ATOM 1676 O O . LEU C 2 12 ? 2.015 13.580 35.772 1.00 37.41 688 LEU C O 1
ATOM 1681 N N . SER D 2 6 ? -9.106 -20.094 55.131 1.00 51.92 682 SER D N 1
ATOM 1682 C CA . SER D 2 6 ? -8.143 -19.082 55.657 1.00 51.16 682 SER D CA 1
ATOM 1683 C C . SER D 2 6 ? -6.722 -19.394 55.195 1.00 50.57 682 SER D C 1
ATOM 1684 O O . SER D 2 6 ? -5.760 -19.213 55.944 1.00 50.92 682 SER D O 1
ATOM 1687 N N . GLU D 2 7 ? -6.600 -19.868 53.959 1.00 49.41 683 GLU D N 1
ATOM 1688 C CA . GLU D 2 7 ? -5.301 -20.202 53.391 1.00 47.44 683 GLU D CA 1
ATOM 1689 C C . GLU D 2 7 ? -4.441 -18.948 53.288 1.00 45.78 683 GLU D C 1
ATOM 1690 O O . GLU D 2 7 ? -4.895 -17.847 53.598 1.00 46.63 683 GLU D O 1
ATOM 1692 N N . GLY D 2 8 ? -3.200 -19.113 52.847 1.00 43.40 684 GLY D N 1
ATOM 1693 C CA . GLY D 2 8 ? -2.314 -17.971 52.733 1.00 39.72 684 GLY D CA 1
ATOM 1694 C C . GLY D 2 8 ? -2.183 -17.416 51.329 1.00 38.72 684 GLY D C 1
ATOM 1695 O O . GLY D 2 8 ? -2.207 -18.161 50.348 1.00 38.17 684 GLY D O 1
ATOM 1696 N N . LEU D 2 9 ? -2.054 -16.097 51.233 1.00 36.54 685 LEU D N 1
ATOM 1697 C CA . LEU D 2 9 ? -1.892 -15.437 49.944 1.00 35.94 685 LEU D CA 1
ATOM 1698 C C . LEU D 2 9 ? -0.509 -15.810 49.422 1.00 36.49 685 LEU D C 1
ATOM 1699 O O . LEU D 2 9 ? -0.273 -15.861 48.214 1.00 36.40 685 LEU D O 1
ATOM 1704 N N . LEU D 2 10 ? 0.400 -16.073 50.356 1.00 37.27 686 LEU D N 1
ATOM 1705 C CA . LEU D 2 10 ? 1.768 -16.455 50.030 1.00 38.70 686 LEU D CA 1
ATOM 1706 C C . LEU D 2 10 ? 2.097 -17.806 50.646 1.00 39.87 686 LEU D C 1
ATOM 1707 O O . LEU D 2 10 ? 1.440 -18.247 51.588 1.00 39.62 686 LEU D O 1
ATOM 1712 N N . GLY D 2 11 ? 3.119 -18.460 50.104 1.00 40.86 687 GLY D N 1
ATOM 1713 C CA . GLY D 2 11 ? 3.533 -19.746 50.628 1.00 42.07 687 GLY D CA 1
ATOM 1714 C C . GLY D 2 11 ? 4.585 -19.533 51.698 1.00 43.04 687 GLY D C 1
ATOM 1715 O O . GLY D 2 11 ? 5.443 -18.659 51.566 1.00 42.39 687 GLY D O 1
ATOM 1716 N N . LEU D 2 12 ? 4.522 -20.325 52.762 1.00 44.18 688 LEU D N 1
ATOM 1717 C CA . LEU D 2 12 ? 5.479 -20.197 53.854 1.00 45.08 688 LEU D CA 1
ATOM 1718 C C . LEU D 2 12 ? 6.410 -21.402 53.920 1.00 45.58 688 LEU D C 1
ATOM 1719 O O . LEU D 2 12 ? 5.967 -22.531 54.128 1.00 46.17 688 LEU D O 1
#

InterPro domains:
  IPR000504 RNA recognition motif domain [PS50102] (59-143)
  IPR000504 RNA recognition motif domain [PS50102] (184-260)
  IPR000504 RNA recognition motif domain [PS50102] (363-437)
  IPR000504 RNA recognition motif domain [PS50102] (480-555)
  IPR000504 RNA recognition motif domain [SM00360] (60-129)
  IPR000504 RNA recognition motif domain [SM00360] (185-254)
  IPR000504 RNA recognition motif domain [SM00360] (364-433)
  IPR000504 RNA recognition motif domain [SM00360] (481-551)
  IPR006536 HnRNP-L/PTB [TIGR01649] (57-557)
  IPR012677 Nucleotide-binding alpha-beta plait domain superfamily [G3DSA:3.30.70.330] (41-163)
  IPR012677 Nucleotide-binding alpha-beta plait domain superfamily [G3DSA:3.30.70.330] (180-285)
  IPR012677 Nucleotide-binding alpha-beta plait domain superfamily [G3DSA:3.30.70.330] (350-457)
  IPR012677 Nucleotide-binding alpha-beta plait domain superfamily [G3DSA:3.30.70.330] (469-557)
  IPR021790 PTBP1-like, RNA recognition motif 2 [PF11835] (178-258)
  IPR035000 PTBP1, RNA recognition motif 1 [cd12777] (59-139)
  IPR035001 PTBP1, RNA recognition motif 3 [cd12695] (364-456)
  IPR035979 RNA-binding domain superfamily [SSF54928] (47-144)
  IPR035979 RNA-binding domain superfamily [SSF54928] (178-282)
  IPR035979 RNA-binding domain superfamily [SSF54928] (359-448)
  IPR035979 RNA-binding domain superfamily [SSF54928] (471-555)

Sequence (224 aa):
QSPVLRIIVENLFYPVTLDVLHQIFSKFGTVLKIITFTKNNQFQALLQYADPVSAQHAKLSLDGQNIYNACCTLRIDFSKLTSLNVKYNNDKSRDYTRPDLPSGDQSPVLRIIVENLFYPVTLDVLHQIFSKFGTVLKIITFTKNNQFQALLQYADPVSAQHAKLSLDGQNIYNACCTLRIDFSKLTSLNVKYNNDKSRDYTRPDLPSGDSEGLLGLSEGLLGL

GO terms:
  GO:0036002 pre-mRNA binding (F, IDA)
  GO:0033119 negative regulation of RNA splicing (P, IDA)
  GO:0051148 negative regulation of muscle cell differentiation (P, IDA)
  GO:0048025 negative regulation of mRNA splicing, via spliceosome (P, IDA)
  GO:0000381 regulation of alternative mRNA splicing, via spliceosome (P, IDA)
  GO:0000932 P-body (C, IMP)
  GO:0005730 nucleolus (C, IMP)
  GO:0005737 cytoplasm (C, IMP)
  GO:0075522 IRES-dependent viral translational initiation (P, IMP)
  GO:0008187 poly-pyrimidine tract binding (F, TAS)
  GO:0003723 RNA binding (F, TAS)
  GO:0005654 nucleoplasm (C, TAS)
  GO:0005730 nucleolus (C, TAS)
  GO:0006397 mRNA processing (P, TAS)
  GO:0008380 RNA splicing (P, TAS)
  GO:0075522 IRES-dependent viral translational initiation (P, IDA)
  GO:0005515 protein binding (F, IPI)
  GO:0070886 positive regulation of calcineurin-NFAT signaling cascade (P, IMP)
  GO:0005654 nucleoplasm (C, IDA)
  GO:0070062 extracellular exosome (C, HDA)

Radius of gyration: 18.15 Å; Cα contacts (8 Å, |Δi|>4): 537; chains: 4; bounding box: 34×33×56 Å

Secondary structure (DSSP, 8-state):
--SEEEEEEES--S---HHHHHHHHGGGS-EEEEEEEEETTEEEEEEEES-HHHHHHHHHHHTT-EEETTEEEEEEEE-S-SS------SSSEEETT-TT--SB-/--SEEEEEEES--S---HHHHHHHHGGGS-EEEEEEEE-SSSEEEEEEESSHHHHHHHHHHHTT-EEETTEEEEEEEE-S-SS------SSSEEETT-TT-----/--EEE--/---SB--

Foldseek 3Di:
DAQKKKKWWPQPPDDDWPVLVCVLLPVLAAWFKKFWDADPNTTMMMTGGPDSVSLVVCCVVQAQHASDPPGGGIHMDGDPDNDDDDQAPERGMHGNVCPPHHHDD/DAQKKKKWWPQCPDDDWPVLVCVVLPVLAAWFKKFWDADPNTTIMMTGGPDSVSVVVCCVPQAQHASDPPGTHIHMDGDPDNDDDDQADARGMHGPVCPPRHHDD/DDDPDDD/DDDPDDD

Nearest PDB structures (foldseek):
  3zzy-assembly2_B  TM=1.008E+00  e=7.632E-21  Homo sapiens
  2adb-assembly1_A  TM=8.408E-01  e=2.244E-14  Homo sapiens
  7evr-assembly2_C  TM=9.598E-01  e=5.407E-11  Homo sapiens
  2mqp-assembly1_A  TM=9.477E-01  e=7.365E-11  Rattus norvegicus
  7evs-assembly2_B  TM=9.704E-01  e=2.383E-10  Homo sapiens